Protein AF-A0A225ULY4-F1 (afdb_monomer_lite)

Structure (mmCIF, N/CA/C/O backbone):
data_AF-A0A225ULY4-F1
#
_entry.id   AF-A0A225ULY4-F1
#
loop_
_atom_site.group_PDB
_atom_site.id
_atom_site.type_symbol
_atom_site.label_atom_id
_atom_site.label_alt_id
_atom_site.label_comp_id
_atom_site.label_asym_id
_atom_site.label_entity_id
_atom_site.label_seq_id
_atom_site.pdbx_PDB_ins_code
_atom_site.Cartn_x
_atom_site.Cartn_y
_atom_site.Cartn_z
_atom_site.occupancy
_atom_site.B_iso_or_equiv
_atom_site.auth_seq_id
_atom_site.auth_comp_id
_atom_site.auth_asym_id
_atom_site.auth_atom_id
_atom_site.pdbx_PDB_model_num
ATOM 1 N N . MET A 1 1 ? 26.419 -14.981 8.930 1.00 37.19 1 MET A N 1
ATOM 2 C CA . MET A 1 1 ? 25.253 -14.561 9.736 1.00 37.19 1 MET A CA 1
ATOM 3 C C . MET A 1 1 ? 24.362 -15.777 9.920 1.00 37.19 1 MET A C 1
ATOM 5 O O . MET A 1 1 ? 23.891 -16.319 8.930 1.00 37.19 1 MET A O 1
ATOM 9 N N . ARG A 1 2 ? 24.278 -16.286 11.151 1.00 37.50 2 ARG A N 1
ATOM 10 C CA . ARG A 1 2 ? 23.462 -17.447 11.533 1.00 37.50 2 ARG A CA 1
ATOM 11 C C . ARG A 1 2 ? 22.131 -16.969 12.116 1.00 37.50 2 ARG A C 1
ATOM 13 O O . ARG A 1 2 ? 22.050 -15.828 12.554 1.00 37.50 2 ARG A O 1
ATOM 20 N N . PHE A 1 3 ? 21.184 -17.906 12.160 1.00 35.81 3 PHE A N 1
ATOM 21 C CA . PHE A 1 3 ? 19.824 -17.838 12.704 1.00 35.81 3 PHE A CA 1
ATOM 22 C C . PHE A 1 3 ? 18.783 -17.263 11.743 1.00 35.81 3 PHE A C 1
ATOM 24 O O . PHE A 1 3 ? 18.584 -16.063 11.696 1.00 35.81 3 PHE A O 1
ATOM 31 N N . PHE A 1 4 ? 18.144 -18.146 10.970 1.00 35.38 4 PHE A N 1
ATOM 32 C CA . PHE A 1 4 ? 16.711 -18.445 11.104 1.00 35.38 4 PHE A CA 1
ATOM 33 C C . PHE A 1 4 ? 16.471 -19.831 10.500 1.00 35.38 4 PHE A C 1
ATOM 35 O O . PHE A 1 4 ? 16.498 -20.024 9.287 1.00 35.38 4 PHE A O 1
ATOM 42 N N . GLN A 1 5 ? 16.320 -20.810 11.384 1.00 36.06 5 GLN A N 1
ATOM 43 C CA . GLN A 1 5 ? 15.959 -22.180 11.067 1.00 36.06 5 GLN A CA 1
ATOM 44 C C . GLN A 1 5 ? 14.582 -22.427 11.703 1.00 36.06 5 GLN A C 1
ATOM 46 O O . GLN A 1 5 ? 14.433 -22.158 12.892 1.00 36.06 5 GLN A O 1
ATOM 51 N N . VAL A 1 6 ? 13.661 -22.992 10.902 1.00 40.09 6 VAL A N 1
ATOM 52 C CA . VAL A 1 6 ? 12.422 -23.734 11.265 1.00 40.09 6 VAL A CA 1
ATOM 53 C C . VAL A 1 6 ? 11.292 -22.873 11.899 1.00 40.09 6 VAL A C 1
ATOM 55 O O . VAL A 1 6 ? 11.569 -21.959 12.656 1.00 40.09 6 VAL A O 1
ATOM 58 N N . VAL A 1 7 ? 9.982 -23.009 11.639 1.00 36.38 7 VAL A N 1
ATOM 59 C CA . VAL A 1 7 ? 9.106 -24.118 11.212 1.00 36.38 7 VAL A CA 1
ATOM 60 C C . VAL A 1 7 ? 7.871 -23.540 10.493 1.00 36.38 7 VAL A C 1
ATOM 62 O O . VAL A 1 7 ? 7.319 -22.529 10.924 1.00 36.38 7 VAL A O 1
ATOM 65 N N . VAL A 1 8 ? 7.403 -24.212 9.438 1.00 37.66 8 VAL A N 1
ATOM 66 C CA . VAL A 1 8 ? 6.052 -24.064 8.866 1.00 37.66 8 VAL A CA 1
ATOM 67 C C . VAL A 1 8 ? 5.346 -25.419 8.993 1.00 37.66 8 VAL A C 1
ATOM 69 O O . VAL A 1 8 ? 5.999 -26.451 8.875 1.00 37.66 8 VAL A O 1
ATOM 72 N N . VAL A 1 9 ? 4.017 -25.366 9.150 1.00 37.97 9 VAL A N 1
ATOM 73 C CA . VAL A 1 9 ? 3.012 -26.453 9.111 1.00 37.97 9 VAL A CA 1
ATOM 74 C C . VAL A 1 9 ? 2.734 -27.162 10.445 1.00 37.97 9 VAL A C 1
ATOM 76 O O . VAL A 1 9 ? 3.535 -27.962 10.901 1.00 37.97 9 VAL A O 1
ATOM 79 N N . THR A 1 10 ? 1.554 -26.898 11.027 1.00 38.41 10 THR A N 1
ATOM 80 C CA . THR A 1 10 ? 0.386 -27.816 11.011 1.00 38.41 10 THR A CA 1
ATOM 81 C C . THR A 1 10 ? -0.846 -27.123 11.608 1.00 38.41 10 THR A C 1
ATOM 83 O O . THR A 1 10 ? -0.819 -26.674 12.751 1.00 38.41 10 THR A O 1
ATOM 86 N N . ILE A 1 11 ? -1.930 -27.063 10.829 1.00 41.91 11 ILE A N 1
ATOM 87 C CA . ILE A 1 11 ? -3.311 -26.857 11.292 1.00 41.91 11 ILE A CA 1
ATOM 88 C C . ILE A 1 11 ? -3.972 -28.239 11.309 1.00 41.91 11 ILE A C 1
ATOM 90 O O . ILE A 1 11 ? -3.832 -28.982 10.339 1.00 41.91 11 ILE A O 1
ATOM 94 N N . GLY A 1 12 ? -4.720 -28.557 12.365 1.00 33.00 12 GLY A N 1
ATOM 95 C CA . GLY A 1 12 ? -5.605 -29.721 12.404 1.00 33.00 12 GLY A CA 1
ATOM 96 C C . GLY A 1 12 ? -6.261 -29.898 13.770 1.00 33.00 12 GLY A C 1
ATOM 97 O O . GLY A 1 12 ? -5.580 -30.199 14.741 1.00 33.00 12 GLY A O 1
ATOM 98 N N . CYS A 1 13 ? -7.571 -29.656 13.816 1.00 33.28 13 CYS A N 1
ATOM 99 C CA . CYS A 1 13 ? -8.492 -29.785 14.948 1.00 33.28 13 CYS A CA 1
ATOM 100 C C . CYS A 1 13 ? -8.394 -31.122 15.707 1.00 33.28 13 CYS A C 1
ATOM 102 O O . CYS A 1 13 ? -8.014 -32.114 15.101 1.00 33.28 13 CYS A O 1
ATOM 104 N N . LEU A 1 14 ? -8.868 -31.160 16.964 1.00 37.00 14 LEU A N 1
ATOM 105 C CA . LEU A 1 14 ? -9.934 -32.068 17.439 1.00 37.00 14 LEU A CA 1
ATOM 106 C C . LEU A 1 14 ? -10.318 -31.783 18.915 1.00 37.00 14 LEU A C 1
ATOM 108 O O . LEU A 1 14 ? -9.481 -31.824 19.805 1.00 37.00 14 LEU A O 1
ATOM 112 N N . LEU A 1 15 ? -11.606 -31.459 19.080 1.00 38.94 15 LEU A N 1
ATOM 113 C CA . LEU A 1 15 ? -12.611 -31.842 20.090 1.00 38.94 15 LEU A CA 1
ATOM 114 C C . LEU A 1 15 ? -12.297 -31.991 21.599 1.00 38.94 15 LEU A C 1
ATOM 116 O O . LEU A 1 15 ? -11.320 -32.585 22.033 1.00 38.94 15 LEU A O 1
ATOM 120 N N . ASN A 1 16 ? -13.286 -31.499 22.356 1.00 42.00 16 ASN A N 1
ATOM 121 C CA . ASN A 1 16 ? -13.501 -31.520 23.805 1.00 42.00 16 ASN A CA 1
ATOM 122 C C . ASN A 1 16 ? -13.330 -32.891 24.487 1.00 42.00 16 ASN A C 1
ATOM 124 O O . ASN A 1 16 ? -13.794 -33.899 23.956 1.00 42.00 16 ASN A O 1
ATOM 128 N N . TYR A 1 17 ? -12.863 -32.873 25.740 1.00 41.66 17 TYR A N 1
ATOM 129 C CA . TYR A 1 17 ? -13.408 -33.713 26.813 1.00 41.66 17 TYR A CA 1
ATOM 130 C C . TYR A 1 17 ? -13.149 -33.067 28.186 1.00 41.66 17 TYR A C 1
ATOM 132 O O . TYR A 1 17 ? -12.092 -32.474 28.404 1.00 41.66 17 TYR A O 1
ATOM 140 N N . ASP A 1 18 ? -14.153 -33.147 29.056 1.00 35.50 18 ASP A N 1
ATOM 141 C CA . ASP A 1 18 ? -14.220 -32.572 30.400 1.00 35.50 18 ASP A CA 1
ATOM 142 C C . ASP A 1 18 ? -13.469 -33.399 31.463 1.00 35.50 18 ASP A C 1
ATOM 144 O O . ASP A 1 18 ? -13.110 -34.555 31.254 1.00 35.50 18 ASP A O 1
ATOM 148 N N . GLU A 1 19 ? -13.387 -32.770 32.640 1.00 41.09 19 GLU A N 1
ATOM 149 C CA . GLU A 1 19 ? -13.277 -33.330 33.996 1.00 41.09 19 GLU A CA 1
ATOM 150 C C . GLU A 1 19 ? -11.901 -33.365 34.701 1.00 41.09 19 GLU A C 1
ATOM 152 O O . GLU A 1 19 ? -11.023 -34.180 34.443 1.00 41.09 19 GLU A O 1
ATOM 157 N N . VAL A 1 20 ? -11.782 -32.420 35.650 1.00 38.94 20 VAL A N 1
ATOM 158 C CA . VAL A 1 20 ? -11.462 -32.594 37.083 1.00 38.94 20 VAL A CA 1
ATOM 159 C C . VAL A 1 20 ? -10.303 -33.534 37.443 1.00 38.94 20 VAL A C 1
ATOM 161 O O . VAL A 1 20 ? -10.376 -34.735 37.254 1.00 38.94 20 VAL A O 1
ATOM 164 N N . VAL A 1 21 ? -9.303 -32.996 38.154 1.00 35.47 21 VAL A N 1
ATOM 165 C CA . VAL A 1 21 ? -8.931 -33.446 39.513 1.00 35.47 21 VAL A CA 1
ATOM 166 C C . VAL A 1 21 ? -7.907 -32.475 40.110 1.00 35.47 21 VAL A C 1
ATOM 168 O O . VAL A 1 21 ? -6.869 -32.153 39.539 1.00 35.47 21 VAL A O 1
ATOM 171 N N . SER A 1 22 ? -8.266 -31.994 41.295 1.00 36.72 22 SER A N 1
ATOM 172 C CA . SER A 1 22 ? -7.460 -31.223 42.232 1.00 36.72 22 SER A CA 1
ATOM 173 C C . SER A 1 22 ? -6.397 -32.113 42.879 1.00 36.72 22 SER A C 1
ATOM 175 O O . SER A 1 22 ? -6.745 -33.188 43.355 1.00 36.72 22 SER A O 1
ATOM 177 N N . ALA A 1 23 ? -5.147 -31.659 42.988 1.00 32.62 23 ALA A N 1
ATOM 178 C CA . ALA A 1 23 ? -4.281 -32.051 44.102 1.00 32.62 23 ALA A CA 1
ATOM 179 C C . ALA A 1 23 ? -3.060 -31.134 44.219 1.00 32.62 23 ALA A C 1
ATOM 181 O O . ALA A 1 23 ? -2.143 -31.117 43.403 1.00 32.62 23 ALA A O 1
ATOM 182 N N . THR A 1 24 ? -3.069 -30.392 45.313 1.00 38.62 24 THR A N 1
ATOM 183 C CA . THR A 1 24 ? -1.945 -29.722 45.952 1.00 38.62 24 THR A CA 1
ATOM 184 C C . THR A 1 24 ? -0.796 -30.679 46.282 1.00 38.62 24 THR A C 1
ATOM 186 O O . THR A 1 24 ? -1.032 -31.719 46.891 1.00 38.62 24 THR A O 1
ATOM 189 N N . SER A 1 25 ? 0.450 -30.241 46.100 1.00 35.62 25 SER A N 1
ATOM 190 C CA . SER A 1 25 ? 1.508 -30.561 47.068 1.00 35.62 25 SER A CA 1
ATOM 191 C C . SER A 1 25 ? 2.574 -29.469 47.095 1.00 35.62 25 SER A C 1
ATOM 193 O O . SER A 1 25 ? 3.441 -29.367 46.230 1.00 35.62 25 SER A O 1
ATOM 195 N N . LYS A 1 26 ? 2.476 -28.644 48.136 1.00 33.72 26 LYS A N 1
ATOM 196 C CA . LYS A 1 26 ? 3.509 -27.744 48.633 1.00 33.72 26 LYS A CA 1
ATOM 197 C C . LYS A 1 26 ? 4.535 -28.612 49.368 1.00 33.72 26 LYS A C 1
ATOM 199 O O . LYS A 1 26 ? 4.177 -29.231 50.365 1.00 33.72 26 LYS A O 1
ATOM 204 N N . VAL A 1 27 ? 5.780 -28.664 48.900 1.00 35.62 27 VAL A N 1
ATOM 205 C CA . VAL A 1 27 ? 6.891 -29.230 49.679 1.00 35.62 27 VAL A CA 1
ATOM 206 C C . VAL A 1 27 ? 7.958 -28.159 49.836 1.00 35.62 27 VAL A C 1
ATOM 208 O O . VAL A 1 27 ? 8.628 -27.748 48.895 1.00 35.62 27 VAL A O 1
ATOM 211 N N . GLU A 1 28 ? 8.030 -27.679 51.068 1.00 36.03 28 GLU A N 1
ATOM 212 C CA . GLU A 1 28 ? 9.049 -26.806 51.628 1.00 36.03 28 GLU A CA 1
ATOM 213 C C . GLU A 1 28 ? 10.030 -27.670 52.444 1.00 36.03 28 GLU A C 1
ATOM 215 O O . GLU A 1 28 ? 9.645 -28.743 52.914 1.00 36.03 28 GLU A O 1
ATOM 220 N N . ARG A 1 29 ? 11.216 -27.106 52.730 1.00 29.78 29 ARG A N 1
ATOM 221 C CA . ARG A 1 29 ? 12.345 -27.602 53.562 1.00 29.78 29 ARG A CA 1
ATOM 222 C C . ARG A 1 29 ? 13.440 -28.310 52.739 1.00 29.78 29 ARG A C 1
ATOM 224 O O . ARG A 1 29 ? 13.152 -29.133 51.892 1.00 29.78 29 ARG A O 1
ATOM 231 N N . THR A 1 30 ? 14.730 -28.015 52.919 1.00 30.25 30 THR A N 1
ATOM 232 C CA . THR A 1 30 ? 15.412 -27.715 54.188 1.00 30.25 30 THR A CA 1
ATOM 233 C C . THR A 1 30 ? 16.721 -26.943 53.963 1.00 30.25 30 THR A C 1
ATOM 235 O O . THR A 1 30 ? 17.370 -27.081 52.932 1.00 30.25 30 THR A O 1
ATOM 238 N N . LYS A 1 31 ? 17.076 -26.138 54.972 1.00 37.00 31 LYS A N 1
ATOM 239 C CA . LYS A 1 31 ? 18.350 -25.428 55.199 1.00 37.00 31 LYS A CA 1
ATOM 240 C C . LYS A 1 31 ? 19.542 -26.389 55.386 1.00 37.00 31 LYS A C 1
ATOM 242 O O . LYS A 1 31 ? 19.312 -27.583 55.540 1.00 37.00 31 LYS A O 1
ATOM 247 N N . ILE A 1 32 ? 20.736 -25.783 55.546 1.00 33.66 32 ILE A N 1
ATOM 248 C CA . ILE A 1 32 ? 22.058 -26.267 56.040 1.00 33.66 32 ILE A CA 1
ATOM 249 C C . ILE A 1 32 ? 23.087 -26.165 54.882 1.00 33.66 32 ILE A C 1
ATOM 251 O O . ILE A 1 32 ? 22.796 -26.615 53.788 1.00 33.66 32 ILE A O 1
ATOM 255 N N . SER A 1 33 ? 24.273 -25.552 54.965 1.00 32.62 33 SER A N 1
ATOM 256 C CA . SER A 1 33 ? 25.068 -25.052 56.087 1.00 32.62 33 SER A CA 1
ATOM 257 C C . SER A 1 33 ? 25.985 -23.901 55.663 1.00 32.62 33 SER A C 1
ATOM 259 O O . SER A 1 33 ? 26.449 -23.812 54.530 1.00 32.62 33 SER A O 1
ATOM 261 N N . THR A 1 34 ? 26.268 -23.071 56.653 1.00 31.16 34 THR A N 1
ATOM 262 C CA . THR A 1 34 ? 27.225 -21.972 56.733 1.00 31.16 34 THR A CA 1
ATOM 263 C C . THR A 1 34 ? 28.671 -22.488 56.808 1.00 31.16 34 THR A C 1
ATOM 265 O O . THR A 1 34 ? 28.938 -23.406 57.578 1.00 31.16 34 THR A O 1
ATOM 268 N N . MET A 1 35 ? 29.623 -21.831 56.136 1.00 29.48 35 MET A N 1
ATOM 269 C CA . MET A 1 35 ? 31.006 -21.708 56.625 1.00 29.48 35 MET A CA 1
ATOM 270 C C . MET A 1 35 ? 31.507 -20.271 56.421 1.00 29.48 35 MET A C 1
ATOM 272 O O . MET A 1 35 ? 31.443 -19.719 55.326 1.00 29.48 35 MET A O 1
ATOM 276 N N . ALA A 1 36 ? 31.954 -19.681 57.533 1.00 31.58 36 ALA A N 1
ATOM 277 C CA . ALA A 1 36 ? 32.714 -18.435 57.652 1.00 31.58 36 ALA A CA 1
ATOM 278 C C . ALA A 1 36 ? 34.104 -18.590 56.977 1.00 31.58 36 ALA A C 1
ATOM 280 O O . ALA A 1 36 ? 34.493 -19.705 56.653 1.00 31.58 36 ALA A O 1
ATOM 281 N N . LEU A 1 37 ? 34.948 -17.586 56.730 1.00 26.03 37 LEU A N 1
ATOM 282 C CA . LEU A 1 37 ? 35.275 -16.366 57.466 1.00 26.03 37 LEU A CA 1
ATOM 283 C C . LEU A 1 37 ? 36.248 -15.555 56.578 1.00 26.03 37 LEU A C 1
ATOM 285 O O . LEU A 1 37 ? 37.140 -16.150 55.983 1.00 26.03 37 LEU A O 1
ATOM 289 N N . SER A 1 38 ? 36.155 -14.226 56.549 1.00 34.94 38 SER A N 1
ATOM 290 C CA . SER A 1 38 ? 37.321 -13.357 56.795 1.00 34.94 38 SER A CA 1
ATOM 291 C C . SER A 1 38 ? 36.877 -11.898 56.857 1.00 34.94 38 SER A C 1
ATOM 293 O O . SER A 1 38 ? 36.300 -11.348 55.921 1.00 34.94 38 SER A O 1
ATOM 295 N N . GLN A 1 39 ? 37.113 -11.311 58.023 1.00 32.22 39 GLN A N 1
ATOM 296 C CA . GLN A 1 39 ? 36.801 -9.943 58.398 1.00 32.22 39 GLN A CA 1
ATOM 297 C C . GLN A 1 39 ? 37.801 -8.967 57.771 1.00 32.22 39 GLN A C 1
ATOM 299 O O . GLN A 1 39 ? 39.010 -9.198 57.797 1.00 32.22 39 GLN A O 1
ATOM 304 N N . ARG A 1 40 ? 37.322 -7.784 57.380 1.00 28.91 40 ARG A N 1
ATOM 305 C CA . ARG A 1 40 ? 38.100 -6.565 57.609 1.00 28.91 40 ARG A CA 1
ATOM 306 C C . ARG A 1 40 ? 37.190 -5.436 58.074 1.00 28.91 40 ARG A C 1
ATOM 308 O O . ARG A 1 40 ? 36.419 -4.863 57.314 1.00 28.91 40 ARG A O 1
ATOM 315 N N . THR A 1 41 ? 37.295 -5.186 59.370 1.00 28.95 41 THR A N 1
ATOM 316 C CA . THR A 1 41 ? 36.759 -4.054 60.119 1.00 28.95 41 THR A CA 1
ATOM 317 C C . THR A 1 41 ? 37.535 -2.786 59.776 1.00 28.95 41 THR A C 1
ATOM 319 O O . THR A 1 41 ? 38.762 -2.814 59.793 1.00 28.95 41 THR A O 1
ATOM 322 N N . MET A 1 42 ? 36.827 -1.676 59.571 1.00 28.77 42 MET A N 1
ATOM 323 C CA . MET A 1 42 ? 37.177 -0.371 60.140 1.00 28.77 42 MET A CA 1
ATOM 324 C C . MET A 1 42 ? 35.866 0.368 60.430 1.00 28.77 42 MET A C 1
ATOM 326 O O . MET A 1 42 ? 35.083 0.664 59.531 1.00 28.77 42 MET A O 1
ATOM 330 N N . SER A 1 43 ? 35.625 0.577 61.719 1.00 31.39 43 SER A N 1
ATOM 331 C CA . SER A 1 43 ? 34.510 1.309 62.312 1.00 31.39 43 SER A CA 1
ATOM 332 C C . SER A 1 43 ? 34.556 2.806 61.986 1.00 31.39 43 SER A C 1
ATOM 334 O O . SER A 1 43 ? 35.632 3.343 61.747 1.00 31.39 43 SER A O 1
ATOM 336 N N . ASN A 1 44 ? 33.402 3.480 62.076 1.00 34.44 44 ASN A N 1
ATOM 337 C CA . ASN A 1 44 ? 33.200 4.589 63.021 1.00 34.44 44 ASN A CA 1
ATOM 338 C C . ASN A 1 44 ? 31.697 4.927 63.178 1.00 34.44 44 ASN A C 1
ATOM 340 O O . ASN A 1 44 ? 31.043 5.389 62.252 1.00 34.44 44 ASN A O 1
ATOM 344 N N . THR A 1 45 ? 31.188 4.601 64.375 1.00 31.56 45 THR A N 1
ATOM 345 C CA . THR A 1 45 ? 30.246 5.344 65.253 1.00 31.56 45 THR A CA 1
ATOM 346 C C . THR A 1 45 ? 29.242 6.329 64.628 1.00 31.56 45 THR A C 1
ATOM 348 O O . THR A 1 45 ? 29.633 7.336 64.057 1.00 31.56 45 THR A O 1
ATOM 351 N N . VAL A 1 46 ? 27.932 6.032 64.672 1.00 33.75 46 VAL A N 1
ATOM 352 C CA . VAL A 1 46 ? 26.940 6.347 65.743 1.00 33.75 46 VAL A CA 1
ATOM 353 C C . VAL A 1 46 ? 26.493 7.817 65.761 1.00 33.75 46 VAL A C 1
ATOM 355 O O . VAL A 1 46 ? 27.220 8.673 66.247 1.00 33.75 46 VAL A O 1
ATOM 358 N N . LEU A 1 47 ? 25.231 8.062 65.377 1.00 31.05 47 LEU A N 1
ATOM 359 C CA . LEU A 1 47 ? 24.309 8.856 66.201 1.00 31.05 47 LEU A CA 1
ATOM 360 C C . LEU A 1 47 ? 22.843 8.501 65.894 1.00 31.05 47 LEU A C 1
ATOM 362 O O . LEU A 1 47 ? 22.332 8.701 64.796 1.00 31.05 47 LEU A O 1
ATOM 366 N N . SER A 1 48 ? 22.181 7.949 66.903 1.00 38.50 48 SER A N 1
ATOM 367 C CA . SER A 1 48 ? 20.738 7.760 67.024 1.00 38.50 48 SER A CA 1
ATOM 368 C C . SER A 1 48 ? 20.038 9.087 67.329 1.00 38.50 48 SER A C 1
ATOM 370 O O . SER A 1 48 ? 20.495 9.769 68.240 1.00 38.50 48 SER A O 1
ATOM 372 N N . ASN A 1 49 ? 18.892 9.388 66.703 1.00 34.09 49 ASN A N 1
ATOM 373 C CA . ASN A 1 49 ? 17.632 9.503 67.453 1.00 34.09 49 ASN A CA 1
ATOM 374 C C . ASN A 1 49 ? 16.374 9.648 66.568 1.00 34.09 49 ASN A C 1
ATOM 376 O O . ASN A 1 49 ? 16.365 10.349 65.565 1.00 34.09 49 ASN A O 1
ATOM 380 N N . GLU A 1 50 ? 15.304 9.026 67.067 1.00 38.47 50 GLU A N 1
ATOM 381 C CA . GLU A 1 50 ? 13.903 9.478 67.033 1.00 38.47 50 GLU A CA 1
ATOM 382 C C . GLU A 1 50 ? 13.034 9.409 65.758 1.00 38.47 50 GLU A C 1
ATOM 384 O O . GLU A 1 50 ? 12.975 10.291 64.911 1.00 38.47 50 GLU A O 1
ATOM 389 N N . LYS A 1 51 ? 12.188 8.366 65.769 1.00 49.84 51 LYS A N 1
ATOM 390 C CA . LYS A 1 51 ? 10.718 8.427 65.646 1.00 49.84 51 LYS A CA 1
ATOM 391 C C . LYS A 1 51 ? 10.140 9.474 64.679 1.00 49.84 51 LYS A C 1
ATOM 393 O O . LYS A 1 51 ? 9.783 10.581 65.075 1.00 49.84 51 LYS A O 1
ATOM 398 N N . ARG A 1 52 ? 9.749 9.006 63.490 1.00 38.75 52 ARG A N 1
ATOM 399 C CA . ARG A 1 52 ? 8.502 9.475 62.868 1.00 38.75 52 ARG A CA 1
ATOM 400 C C . ARG A 1 52 ? 7.790 8.337 62.145 1.00 38.75 52 ARG A C 1
ATOM 402 O O . ARG A 1 52 ? 8.137 7.933 61.043 1.00 38.75 52 ARG A O 1
ATOM 409 N N . THR A 1 53 ? 6.789 7.802 62.829 1.00 47.19 53 THR A N 1
ATOM 410 C CA . THR A 1 53 ? 5.767 6.902 62.307 1.00 47.19 53 THR A CA 1
ATOM 411 C C . THR A 1 53 ? 4.938 7.633 61.251 1.00 47.19 53 THR A C 1
ATOM 413 O O . THR A 1 53 ? 4.152 8.523 61.572 1.00 47.19 53 THR A O 1
ATOM 416 N N . LEU A 1 54 ? 5.083 7.252 59.983 1.00 39.78 54 LEU A N 1
ATOM 417 C CA . LEU A 1 54 ? 4.118 7.622 58.952 1.00 39.78 54 LEU A CA 1
ATOM 418 C C . LEU A 1 54 ? 2.946 6.646 59.029 1.00 39.78 54 LEU A C 1
ATOM 420 O O . LEU A 1 54 ? 3.031 5.489 58.619 1.00 39.78 54 LEU A O 1
ATOM 424 N N . ARG A 1 55 ? 1.848 7.127 59.617 1.00 43.84 55 ARG A N 1
ATOM 425 C CA . ARG A 1 55 ? 0.530 6.505 59.511 1.00 43.84 55 ARG A CA 1
ATOM 426 C C . ARG A 1 55 ? 0.219 6.318 58.024 1.00 43.84 55 ARG A C 1
ATOM 428 O O . ARG A 1 55 ? 0.045 7.297 57.308 1.00 43.84 55 ARG A O 1
ATOM 435 N N . THR A 1 56 ? 0.126 5.067 57.580 1.00 46.09 56 THR A N 1
ATOM 436 C CA . THR A 1 56 ? -0.626 4.710 56.373 1.00 46.09 56 THR A CA 1
ATOM 437 C C . THR A 1 56 ? -2.091 5.035 56.661 1.00 46.09 56 THR A C 1
ATOM 439 O O . THR A 1 56 ? -2.814 4.258 57.282 1.00 46.09 56 THR A O 1
ATOM 442 N N . SER A 1 57 ? -2.520 6.241 56.297 1.00 38.12 57 SER A N 1
ATOM 443 C CA . SER A 1 57 ? -3.930 6.519 56.069 1.00 38.12 57 SER A CA 1
ATOM 444 C C . SER A 1 57 ? -4.265 5.953 54.698 1.00 38.12 57 SER A C 1
ATOM 446 O O . SER A 1 57 ? -3.747 6.417 53.686 1.00 38.12 57 SER A O 1
ATOM 448 N N . ARG A 1 58 ? -5.110 4.920 54.682 1.00 48.53 58 ARG A N 1
ATOM 449 C CA . ARG A 1 58 ? -5.834 4.501 53.485 1.00 48.53 58 ARG A CA 1
ATOM 450 C C . ARG A 1 58 ? -6.640 5.695 52.976 1.00 48.53 58 ARG A C 1
ATOM 452 O O . ARG A 1 58 ? -7.722 5.958 53.486 1.00 48.53 58 ARG A O 1
ATOM 459 N N . THR A 1 59 ? -6.126 6.383 51.973 1.00 37.38 59 THR A N 1
ATOM 460 C CA . THR A 1 59 ? -6.957 7.005 50.951 1.00 37.38 59 THR A CA 1
ATOM 461 C C . THR A 1 59 ? -7.010 6.012 49.805 1.00 37.38 59 THR A C 1
ATOM 463 O O . THR A 1 59 ? -6.060 5.840 49.047 1.00 37.38 59 THR A O 1
ATOM 466 N N . THR A 1 60 ? -8.121 5.284 49.710 1.00 48.25 60 THR A N 1
ATOM 467 C CA . THR A 1 60 ? -8.562 4.727 48.432 1.00 48.25 60 THR A CA 1
ATOM 468 C C . THR A 1 60 ? -9.025 5.898 47.576 1.00 48.25 60 THR A C 1
ATOM 470 O O . THR A 1 60 ? -10.219 6.077 47.351 1.00 48.25 60 THR A O 1
ATOM 473 N N . ASP A 1 61 ? -8.079 6.728 47.154 1.00 39.59 61 ASP A N 1
ATOM 474 C CA . ASP A 1 61 ? -8.304 7.608 46.029 1.00 39.59 61 ASP A CA 1
ATOM 475 C C . ASP A 1 61 ? -8.210 6.690 44.822 1.00 39.59 61 ASP A C 1
ATOM 477 O O . ASP A 1 61 ? -7.167 6.085 44.555 1.00 39.59 61 ASP A O 1
ATOM 481 N N . ALA A 1 62 ? -9.348 6.496 44.160 1.00 50.53 62 ALA A N 1
ATOM 482 C CA . ALA A 1 62 ? -9.387 5.954 42.822 1.00 50.53 62 ALA A CA 1
ATOM 483 C C . ALA A 1 62 ? -8.494 6.857 41.967 1.00 50.53 62 ALA A C 1
ATOM 485 O O . ALA A 1 62 ? -8.929 7.899 41.483 1.00 50.53 62 ALA A O 1
ATOM 486 N N . TYR A 1 63 ? -7.219 6.480 41.858 1.00 41.47 63 TYR A N 1
ATOM 487 C CA . TYR A 1 63 ? -6.333 6.950 40.815 1.00 41.47 63 TYR A CA 1
ATOM 488 C C . TYR A 1 63 ? -7.126 6.754 39.528 1.00 41.47 63 TYR A C 1
ATOM 490 O O . TYR A 1 63 ? -7.422 5.617 39.151 1.00 41.47 63 TYR A O 1
ATOM 498 N N . ASP A 1 64 ? -7.542 7.855 38.900 1.00 51.69 64 ASP A N 1
ATOM 499 C CA . ASP A 1 64 ? -7.908 7.823 37.496 1.00 51.69 64 ASP A CA 1
ATOM 500 C C . ASP A 1 64 ? -6.642 7.351 36.790 1.00 51.69 64 ASP A C 1
ATOM 502 O O . ASP A 1 64 ? -5.720 8.129 36.563 1.00 51.69 64 ASP A O 1
ATOM 506 N N . GLU A 1 65 ? -6.550 6.035 36.594 1.00 48.50 65 GLU A N 1
ATOM 507 C CA . GLU A 1 65 ? -5.604 5.369 35.716 1.00 48.50 65 GLU A CA 1
ATOM 508 C C . GLU A 1 65 ? -5.695 6.121 34.393 1.00 48.50 65 GLU A C 1
ATOM 510 O O . GLU A 1 65 ? -6.701 6.028 33.669 1.00 48.50 65 GLU A O 1
ATOM 515 N N . SER A 1 66 ? -4.730 7.018 34.217 1.00 58.25 66 SER A N 1
ATOM 516 C CA . SER A 1 66 ? -5.003 8.329 33.642 1.00 58.25 66 SER A CA 1
ATOM 517 C C . SER A 1 66 ? -5.452 8.178 32.200 1.00 58.25 66 SER A C 1
ATOM 519 O O . SER A 1 66 ? -5.019 7.286 31.461 1.00 58.25 66 SER A O 1
ATOM 521 N N . THR A 1 67 ? -6.344 9.061 31.760 1.00 66.25 67 THR A N 1
ATOM 522 C CA . THR A 1 67 ? -6.784 9.112 30.356 1.00 66.25 67 THR A CA 1
ATOM 523 C C . THR A 1 67 ? -5.589 9.089 29.378 1.00 66.25 67 THR A C 1
ATOM 525 O O . THR A 1 67 ? -5.686 8.540 28.274 1.00 66.25 67 THR A O 1
ATOM 528 N N . GLU A 1 68 ? -4.434 9.604 29.809 1.00 65.38 68 GLU A N 1
ATOM 529 C CA . GLU A 1 68 ? -3.156 9.557 29.100 1.00 65.38 68 GLU A CA 1
ATOM 530 C C . GLU A 1 68 ? -2.556 8.146 29.002 1.00 65.38 68 GLU A C 1
ATOM 532 O O . GLU A 1 68 ? -2.261 7.699 27.891 1.00 65.38 68 GLU A O 1
ATOM 537 N N . GLU A 1 69 ? -2.451 7.395 30.101 1.00 69.62 69 GLU A N 1
ATOM 538 C CA . GLU A 1 69 ? -1.975 6.001 30.096 1.00 69.62 69 GLU A CA 1
ATOM 539 C C . GLU A 1 69 ? -2.843 5.121 29.188 1.00 69.62 69 GLU A C 1
ATOM 541 O O . GLU A 1 69 ? -2.337 4.405 28.316 1.00 69.62 69 GLU A O 1
ATOM 546 N N . LYS A 1 70 ? -4.172 5.262 29.275 1.00 77.94 70 LYS A N 1
ATOM 547 C CA . LYS A 1 70 ? -5.118 4.570 28.380 1.00 77.94 70 LYS A CA 1
ATOM 548 C C . LYS A 1 70 ? -4.914 4.963 26.914 1.00 77.94 70 LYS A C 1
ATOM 550 O O . LYS A 1 70 ? -5.062 4.122 26.021 1.00 77.94 70 LYS A O 1
ATOM 555 N N . SER A 1 71 ? -4.569 6.219 26.637 1.00 82.19 71 SER A N 1
ATOM 556 C CA . SER A 1 71 ? -4.276 6.697 25.283 1.00 82.19 71 SER A CA 1
ATOM 557 C C . SER A 1 71 ? -2.968 6.119 24.737 1.00 82.19 71 SER A C 1
ATOM 559 O O . SER A 1 71 ? -2.934 5.673 23.585 1.00 82.19 71 SER A O 1
ATOM 561 N N . LEU A 1 72 ? -1.903 6.070 25.540 1.00 86.25 72 LEU A N 1
ATOM 562 C CA . LEU A 1 72 ? -0.616 5.476 25.161 1.00 86.25 72 LEU A CA 1
ATOM 563 C C . LEU A 1 72 ? -0.760 3.979 24.865 1.00 86.25 72 LEU A C 1
ATOM 565 O O . LEU A 1 72 ? -0.299 3.506 23.821 1.00 86.25 72 LEU A O 1
ATOM 569 N N . LEU A 1 73 ? -1.503 3.255 25.706 1.00 89.88 73 LEU A N 1
ATOM 570 C CA . LEU A 1 73 ? -1.821 1.844 25.490 1.00 89.88 73 LEU A CA 1
ATOM 571 C C . LEU A 1 73 ? -2.555 1.615 24.161 1.00 89.88 73 LEU A C 1
ATOM 573 O O . LEU A 1 73 ? -2.253 0.660 23.445 1.00 89.88 73 LEU A O 1
ATOM 577 N N . LYS A 1 74 ? -3.487 2.495 23.776 1.00 89.12 74 LYS A N 1
ATOM 578 C CA . LYS A 1 74 ? -4.177 2.402 22.476 1.00 89.12 74 LYS A CA 1
ATOM 579 C C . LYS A 1 74 ? -3.235 2.660 21.296 1.00 89.12 74 LYS A C 1
ATOM 581 O O . LYS A 1 74 ? -3.298 1.936 20.306 1.00 89.12 74 LYS A O 1
ATOM 586 N N . HIS A 1 75 ? -2.323 3.629 21.392 1.00 88.62 75 HIS A N 1
ATOM 587 C CA . HIS A 1 75 ? -1.316 3.865 20.346 1.00 88.62 75 HIS A CA 1
ATOM 588 C C . HIS A 1 75 ? -0.377 2.670 20.157 1.00 88.62 75 HIS A C 1
ATOM 590 O O . HIS A 1 75 ? -0.056 2.312 19.017 1.00 88.62 75 HIS A O 1
ATOM 596 N N . TRP A 1 76 ? 0.036 2.052 21.264 1.00 91.50 76 TRP A N 1
ATOM 597 C CA . TRP A 1 76 ? 0.814 0.820 21.266 1.00 91.50 76 TRP A CA 1
ATOM 598 C C . TRP A 1 76 ? 0.035 -0.339 20.631 1.00 91.50 76 TRP A C 1
ATOM 600 O O . TRP A 1 76 ? 0.552 -0.998 19.730 1.00 91.50 76 TRP A O 1
ATOM 610 N N . LYS A 1 77 ? -1.239 -0.527 21.002 1.00 93.69 77 LYS A N 1
ATOM 611 C CA . LYS A 1 77 ? -2.121 -1.535 20.388 1.00 93.69 77 LYS A CA 1
ATOM 612 C C . LYS A 1 77 ? -2.246 -1.357 18.878 1.00 93.69 77 LYS A C 1
ATOM 614 O O . LYS A 1 77 ? -2.110 -2.337 18.160 1.00 93.69 77 LYS A O 1
ATOM 619 N N . VAL A 1 78 ? -2.408 -0.125 18.385 1.00 92.00 78 VAL A N 1
ATOM 620 C CA . VAL A 1 78 ? -2.430 0.145 16.935 1.00 92.00 78 VAL A CA 1
ATOM 621 C C . VAL A 1 78 ? -1.139 -0.324 16.265 1.00 92.00 78 VAL A C 1
ATOM 623 O O . VAL A 1 78 ? -1.201 -0.942 15.210 1.00 92.00 78 VAL A O 1
ATOM 626 N N . ARG A 1 79 ? 0.031 -0.084 16.873 1.00 90.56 79 ARG A N 1
ATOM 627 C CA . ARG A 1 79 ? 1.307 -0.580 16.330 1.00 90.56 79 ARG A CA 1
ATOM 628 C C . ARG A 1 79 ? 1.345 -2.110 16.287 1.00 90.56 79 ARG A C 1
ATOM 630 O O . ARG A 1 79 ? 1.746 -2.663 15.272 1.00 90.56 79 ARG A O 1
ATOM 637 N N . LEU A 1 80 ? 0.894 -2.779 17.348 1.00 93.25 80 LEU A N 1
ATOM 638 C CA . LEU A 1 80 ? 0.805 -4.241 17.372 1.00 93.25 80 LEU A CA 1
ATOM 639 C C . LEU A 1 80 ? -0.158 -4.784 16.311 1.00 93.25 80 LEU A C 1
ATOM 641 O O . LEU A 1 80 ? 0.142 -5.789 15.678 1.00 93.25 80 LEU A O 1
ATOM 645 N N . TRP A 1 81 ? -1.300 -4.131 16.095 1.00 95.25 81 TRP A N 1
ATOM 646 C CA . TRP A 1 81 ? -2.261 -4.539 15.069 1.00 95.25 81 TRP A CA 1
ATOM 647 C C . TRP A 1 81 ? -1.708 -4.388 13.654 1.00 95.25 81 TRP A C 1
ATOM 649 O O . TRP A 1 81 ? -1.981 -5.244 12.820 1.00 95.25 81 TRP A O 1
ATOM 659 N N . LEU A 1 82 ? -0.913 -3.346 13.402 1.00 92.94 82 LEU A N 1
ATOM 660 C CA . LEU A 1 82 ? -0.210 -3.159 12.131 1.00 92.94 82 LEU A CA 1
ATOM 661 C C . LEU A 1 82 ? 0.823 -4.266 11.893 1.00 92.94 82 LEU A C 1
ATOM 663 O O . LEU A 1 82 ? 0.857 -4.844 10.812 1.00 92.94 82 LEU A O 1
ATOM 667 N N . GLU A 1 83 ? 1.629 -4.590 12.907 1.00 87.38 83 GLU A N 1
ATOM 668 C CA . GLU A 1 83 ? 2.650 -5.642 12.809 1.00 87.38 83 GLU A CA 1
ATOM 669 C C . GLU A 1 83 ? 2.025 -7.030 12.606 1.00 87.38 83 GLU A C 1
ATOM 671 O O . GLU A 1 83 ? 2.518 -7.839 11.822 1.00 87.38 83 GLU A O 1
ATOM 676 N N . ALA A 1 84 ? 0.903 -7.282 13.283 1.00 89.56 84 ALA A N 1
ATOM 677 C CA . ALA A 1 84 ? 0.135 -8.517 13.179 1.00 89.56 84 ALA A CA 1
ATOM 678 C C . ALA A 1 84 ? -0.822 -8.559 11.971 1.00 89.56 84 ALA A C 1
ATOM 680 O O . ALA A 1 84 ? -1.627 -9.487 11.899 1.00 89.56 84 ALA A O 1
ATOM 681 N N . GLU A 1 85 ? -0.778 -7.564 11.073 1.00 88.19 85 GLU A N 1
ATOM 682 C CA . GLU A 1 85 ? -1.623 -7.463 9.870 1.00 88.19 85 GLU A CA 1
ATOM 683 C C . GLU A 1 85 ? -3.116 -7.704 10.161 1.00 88.19 85 GLU A C 1
ATOM 685 O O . GLU A 1 85 ? -3.806 -8.447 9.463 1.00 88.19 85 GLU A O 1
ATOM 690 N N . ARG A 1 86 ? -3.626 -7.107 11.247 1.00 94.31 86 ARG A N 1
ATOM 691 C CA . ARG A 1 86 ? -5.039 -7.252 11.625 1.00 94.31 86 ARG A CA 1
ATOM 692 C C . ARG A 1 86 ? -5.957 -6.628 10.577 1.00 94.31 86 ARG A C 1
ATOM 694 O O . ARG A 1 86 ? -5.603 -5.637 9.951 1.00 94.31 86 ARG A O 1
ATOM 701 N N . THR A 1 87 ? -7.146 -7.201 10.419 1.00 93.62 87 THR A N 1
ATOM 702 C CA . THR A 1 87 ? -8.165 -6.698 9.491 1.00 93.62 87 THR A CA 1
ATOM 703 C C . THR A 1 87 ? -8.869 -5.464 10.049 1.00 93.62 87 THR A C 1
ATOM 705 O O . THR A 1 87 ? -8.956 -5.284 11.268 1.00 93.62 87 THR A O 1
ATOM 708 N N . ASP A 1 88 ? -9.427 -4.642 9.160 1.00 93.19 88 ASP A N 1
ATOM 709 C CA . ASP A 1 88 ? -10.246 -3.482 9.528 1.00 93.19 88 ASP A CA 1
ATOM 710 C C . ASP A 1 88 ? -11.390 -3.887 10.466 1.00 93.19 88 ASP A C 1
ATOM 712 O O . ASP A 1 88 ? -11.579 -3.271 11.511 1.00 93.19 88 ASP A O 1
ATOM 716 N N . GLU A 1 89 ? -12.080 -4.988 10.155 1.00 94.31 89 GLU A N 1
ATOM 717 C CA . GLU A 1 89 ? -13.151 -5.554 10.981 1.00 94.31 89 GLU A CA 1
ATOM 718 C C . GLU A 1 89 ? -12.680 -5.878 12.407 1.00 94.31 89 GLU A C 1
ATOM 720 O O . GLU A 1 89 ? -13.328 -5.496 13.387 1.00 94.31 89 GLU A O 1
ATOM 725 N N . TYR A 1 90 ? -11.514 -6.522 12.544 1.00 95.94 90 TYR A N 1
ATOM 726 C CA . TYR A 1 90 ? -10.936 -6.827 13.851 1.00 95.94 90 TYR A CA 1
ATOM 727 C C . TYR A 1 90 ? -10.658 -5.548 14.644 1.00 95.94 90 TYR A C 1
ATOM 729 O O . TYR A 1 90 ? -10.968 -5.469 15.834 1.00 95.94 90 TYR A O 1
ATOM 737 N N . VAL A 1 91 ? -10.068 -4.537 14.002 1.00 95.31 91 VAL A N 1
ATOM 738 C CA . VAL A 1 91 ? -9.702 -3.282 14.667 1.00 95.31 91 VAL A CA 1
ATOM 739 C C . VAL A 1 91 ? -10.942 -2.469 15.036 1.00 95.31 91 VAL A C 1
ATOM 741 O O . VAL A 1 91 ? -10.995 -1.923 16.138 1.00 95.31 91 VAL A O 1
ATOM 744 N N . LEU A 1 92 ? -11.957 -2.425 14.171 1.00 95.25 92 LEU A N 1
ATOM 745 C CA . LEU A 1 92 ? -13.246 -1.795 14.455 1.00 95.25 92 LEU A CA 1
ATOM 746 C C . LEU A 1 92 ? -13.904 -2.428 15.680 1.00 95.25 92 LEU A C 1
ATOM 748 O O . LEU A 1 92 ? -14.279 -1.712 16.609 1.00 95.25 92 LEU A O 1
ATOM 752 N N . ASN A 1 93 ? -13.969 -3.759 15.733 1.00 95.25 93 ASN A N 1
ATOM 753 C CA . ASN A 1 93 ? -14.510 -4.480 16.882 1.00 95.25 93 ASN A CA 1
ATOM 754 C C . ASN A 1 93 ? -13.679 -4.225 18.156 1.00 95.25 93 ASN A C 1
ATOM 756 O O . ASN A 1 93 ? -14.212 -3.848 19.199 1.00 95.25 93 ASN A O 1
ATOM 760 N N . ALA A 1 94 ? -12.348 -4.310 18.068 1.00 94.19 94 ALA A N 1
ATOM 761 C CA . ALA A 1 94 ? -11.451 -4.053 19.197 1.00 94.19 94 ALA A CA 1
ATOM 762 C C . ALA A 1 94 ? -11.556 -2.616 19.745 1.00 94.19 94 ALA A C 1
ATOM 764 O O . ALA A 1 94 ? -11.293 -2.374 20.928 1.00 94.19 94 ALA A O 1
ATOM 765 N N . LEU A 1 95 ? -11.938 -1.656 18.900 1.00 94.69 95 LEU A N 1
ATOM 766 C CA . LEU A 1 95 ? -12.172 -0.260 19.269 1.00 94.69 95 LEU A CA 1
ATOM 767 C C . LEU A 1 95 ? -13.629 0.041 19.643 1.00 94.69 95 LEU A C 1
ATOM 769 O O . LEU A 1 95 ? -13.912 1.188 20.011 1.00 94.69 95 LEU A O 1
ATOM 773 N N . LYS A 1 96 ? -14.512 -0.967 19.616 1.00 94.50 96 LYS A N 1
ATOM 774 C CA . LYS A 1 96 ? -15.960 -0.845 19.844 1.00 94.50 96 LYS A CA 1
ATOM 775 C C . LYS A 1 96 ? -16.616 0.157 18.890 1.00 94.50 96 LYS A C 1
ATOM 777 O O . LYS A 1 96 ? -17.407 0.996 19.304 1.00 94.50 96 LYS A O 1
ATOM 782 N N . LEU A 1 97 ? -16.196 0.120 17.629 1.00 94.94 97 LEU A N 1
ATOM 783 C CA . LEU A 1 97 ? -16.732 0.938 16.539 1.00 94.94 97 LEU A CA 1
ATOM 784 C C . LEU A 1 97 ? -17.638 0.126 15.605 1.00 94.94 97 LEU A C 1
ATOM 786 O O . LEU A 1 97 ? -18.275 0.692 14.724 1.00 94.94 97 LEU A O 1
ATOM 790 N N . ASN A 1 98 ? -17.687 -1.196 15.773 1.00 93.56 98 ASN A N 1
ATOM 791 C CA . ASN A 1 98 ? -18.546 -2.072 14.989 1.00 93.56 98 ASN A CA 1
ATOM 792 C C . ASN A 1 98 ? -20.029 -1.794 15.278 1.00 93.56 98 ASN 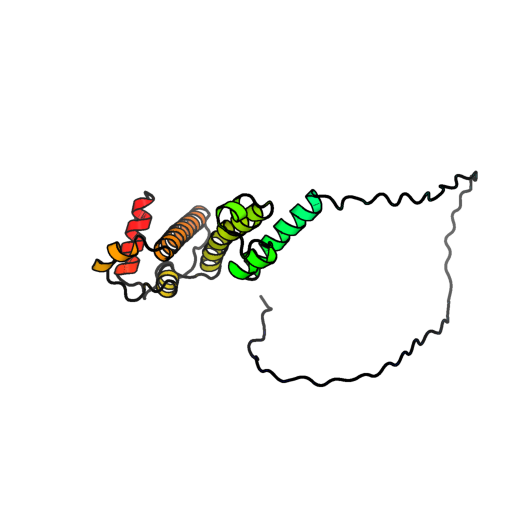A C 1
ATOM 794 O O . ASN A 1 98 ? -20.425 -1.625 16.428 1.00 93.56 98 ASN A O 1
ATOM 798 N N . GLY A 1 99 ? -20.850 -1.770 14.227 1.00 89.06 99 GLY A N 1
ATOM 799 C CA . GLY A 1 99 ? -22.295 -1.540 14.335 1.00 89.06 99 GLY A CA 1
ATOM 800 C C . GLY A 1 99 ? -22.707 -0.081 14.560 1.00 89.06 99 GLY A C 1
ATOM 801 O O . GLY A 1 99 ? -23.902 0.192 14.623 1.00 89.06 99 GLY A O 1
ATOM 802 N N . LEU A 1 100 ? -21.753 0.852 14.657 1.00 93.75 100 LEU A N 1
ATOM 803 C CA . LEU A 1 100 ? -22.041 2.284 14.582 1.00 93.75 100 LEU A CA 1
ATOM 804 C C . LEU A 1 100 ? -22.222 2.692 13.117 1.00 93.75 100 LEU A C 1
ATOM 806 O O . LEU A 1 100 ? -21.508 2.196 12.246 1.00 93.75 100 LEU A O 1
ATOM 810 N N . ASP A 1 101 ? -23.140 3.620 12.854 1.00 94.06 101 ASP A N 1
ATOM 811 C CA . ASP A 1 101 ? -23.185 4.292 11.556 1.00 94.06 101 ASP A CA 1
ATOM 812 C C . ASP A 1 101 ? -21.972 5.224 11.365 1.00 94.06 101 ASP A C 1
ATOM 814 O O . ASP A 1 101 ? -21.234 5.531 12.307 1.00 94.06 101 ASP A O 1
ATOM 818 N N . ASP A 1 102 ? -21.762 5.701 10.138 1.00 90.50 102 ASP A N 1
ATOM 819 C CA . ASP A 1 102 ? -20.603 6.528 9.789 1.00 90.50 102 ASP A CA 1
ATOM 820 C C . ASP A 1 102 ? -20.499 7.831 10.599 1.00 90.50 102 ASP A C 1
ATOM 822 O O . ASP A 1 102 ? -19.389 8.294 10.886 1.00 9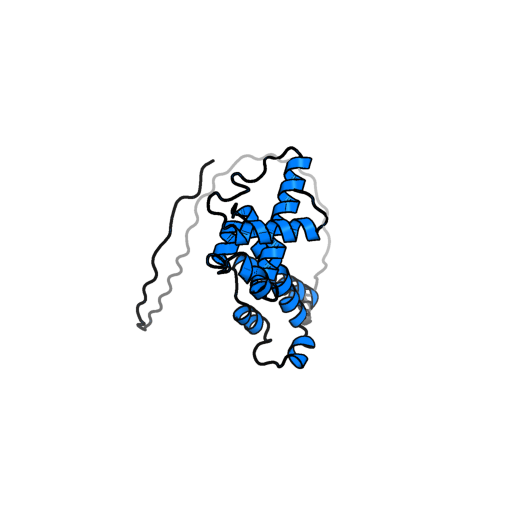0.50 102 ASP A O 1
ATOM 826 N N . ALA A 1 103 ? -21.626 8.451 10.958 1.00 94.00 103 ALA A N 1
ATOM 827 C CA . ALA A 1 103 ? -21.645 9.707 11.702 1.00 94.00 103 ALA A CA 1
ATOM 828 C C . ALA A 1 103 ? -21.333 9.467 13.188 1.00 94.00 103 ALA A C 1
ATOM 830 O O . ALA A 1 103 ? -20.485 10.152 13.773 1.00 94.00 103 ALA A O 1
ATOM 831 N N . ALA A 1 104 ? -21.948 8.447 13.783 1.00 93.75 104 ALA A N 1
ATOM 832 C CA . ALA A 1 104 ? -21.697 8.008 15.149 1.00 93.75 104 ALA A CA 1
ATOM 833 C C . ALA A 1 104 ? -20.261 7.490 15.317 1.00 93.75 104 ALA A C 1
ATOM 835 O O . ALA A 1 104 ? -19.585 7.815 16.293 1.00 93.75 104 ALA A O 1
ATOM 836 N N . MET A 1 105 ? -19.743 6.756 14.330 1.00 93.81 105 MET A N 1
ATOM 837 C CA . MET A 1 105 ? -18.362 6.289 14.334 1.00 93.81 105 MET A CA 1
ATOM 838 C C . MET A 1 105 ? -17.390 7.470 14.355 1.00 93.81 105 MET A C 1
ATOM 840 O O . MET A 1 105 ? -16.491 7.488 15.190 1.00 93.81 105 MET A O 1
ATOM 844 N N . LYS A 1 106 ? -17.574 8.480 13.494 1.00 93.12 106 LYS A N 1
ATOM 845 C CA . LYS A 1 106 ? -16.661 9.637 13.396 1.00 93.12 106 LYS A CA 1
ATOM 846 C C . LYS A 1 106 ? -16.623 10.505 14.654 1.00 93.12 106 LYS A C 1
ATOM 848 O O . LYS A 1 106 ? -15.592 11.116 14.930 1.00 93.12 106 LYS A O 1
ATOM 853 N N . THR A 1 107 ? -17.714 10.557 15.414 1.00 94.69 107 THR A N 1
ATOM 854 C CA . THR A 1 107 ? -17.789 11.310 16.679 1.00 94.69 107 THR A CA 1
ATOM 855 C C . THR A 1 107 ? -17.268 10.515 17.880 1.00 94.69 107 THR A C 1
ATOM 857 O O . THR A 1 107 ? -16.975 11.091 18.929 1.00 94.69 107 THR A O 1
ATOM 860 N N . HIS A 1 108 ? -17.083 9.200 17.741 1.00 94.94 108 HIS A N 1
ATOM 861 C CA . HIS A 1 108 ? -16.627 8.347 18.829 1.00 94.94 108 HIS A CA 1
ATOM 862 C C . HIS A 1 108 ? -15.151 8.594 19.195 1.00 94.94 108 HIS A C 1
ATOM 864 O O . HIS A 1 108 ? -14.258 8.608 18.346 1.00 94.94 108 HIS A O 1
ATOM 870 N N . GLN A 1 109 ? -14.845 8.669 20.494 1.00 93.31 109 GLN A N 1
ATOM 871 C CA . GLN A 1 109 ? -13.490 8.947 21.005 1.00 93.31 109 GLN A CA 1
ATOM 872 C C . GLN A 1 109 ? -12.397 7.972 20.521 1.00 93.31 109 GLN A C 1
ATOM 874 O O . GLN A 1 109 ? -11.212 8.322 20.497 1.00 93.31 109 GLN A O 1
ATOM 879 N N . ASN A 1 110 ? -12.770 6.738 20.154 1.00 94.06 110 ASN A N 1
ATOM 880 C CA . ASN A 1 110 ? -11.822 5.733 19.668 1.00 94.06 110 ASN A CA 1
ATOM 881 C C . ASN A 1 110 ? -11.543 5.830 18.163 1.00 94.06 110 ASN A C 1
ATOM 883 O O . ASN A 1 110 ? -10.581 5.222 17.692 1.00 94.06 110 ASN A O 1
ATOM 887 N N . TYR A 1 111 ? -12.332 6.604 17.417 1.00 94.56 111 TYR A N 1
ATOM 888 C CA . TYR A 1 111 ? -12.206 6.722 15.967 1.00 94.56 111 TYR A CA 1
ATOM 889 C C . TYR A 1 111 ? -10.832 7.227 15.530 1.00 94.56 111 TYR A C 1
ATOM 891 O O . TYR A 1 111 ? -10.252 6.700 14.585 1.00 94.56 111 TYR A O 1
ATOM 899 N N . LYS A 1 112 ? -10.228 8.148 16.293 1.00 94.50 112 LYS A N 1
ATOM 900 C CA . LYS A 1 112 ? -8.861 8.635 16.038 1.00 94.50 112 LYS A CA 1
ATOM 901 C C . LYS A 1 112 ? -7.814 7.513 15.961 1.00 94.50 112 LYS A C 1
ATOM 903 O O . LYS A 1 112 ? -6.846 7.620 15.209 1.00 94.50 112 LYS A O 1
ATOM 908 N N . TYR A 1 113 ? -7.998 6.421 16.709 1.00 94.81 113 TYR A N 1
ATOM 909 C CA . TYR A 1 113 ? -7.091 5.270 16.663 1.00 94.81 113 TYR A CA 1
ATOM 910 C C . TYR A 1 113 ? -7.344 4.397 15.438 1.00 94.81 113 TYR A C 1
ATOM 912 O O . TYR A 1 113 ? -6.381 3.908 14.851 1.00 94.81 113 TYR A O 1
ATOM 920 N N . TYR A 1 114 ? -8.606 4.257 15.023 1.00 95.00 114 TYR A N 1
ATOM 921 C CA . TYR A 1 114 ? -8.955 3.583 13.775 1.00 95.00 114 TYR A CA 1
ATOM 922 C C . TYR A 1 114 ? -8.415 4.349 12.565 1.00 95.00 114 TYR A C 1
ATOM 924 O O . TYR A 1 114 ? -7.712 3.777 11.743 1.00 95.00 114 TYR A O 1
ATOM 932 N N . GLN A 1 115 ? -8.607 5.667 12.517 1.00 94.00 115 GLN A N 1
ATOM 933 C CA . GLN A 1 115 ? -8.054 6.524 11.466 1.00 94.00 115 GLN A CA 1
ATOM 934 C C . GLN A 1 115 ? -6.520 6.455 11.411 1.00 94.00 115 GLN A C 1
ATOM 936 O O . GLN A 1 115 ? -5.912 6.460 10.340 1.00 94.00 115 GLN A O 1
ATOM 941 N N . ARG A 1 116 ? -5.859 6.377 12.573 1.00 93.56 116 ARG A N 1
ATOM 942 C CA . ARG A 1 116 ? -4.41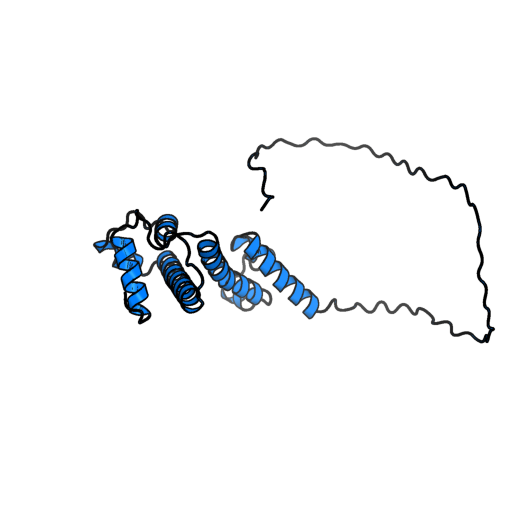0 6.156 12.628 1.00 93.56 116 ARG A CA 1
ATOM 943 C C . ARG A 1 116 ? -4.032 4.780 12.088 1.00 93.56 116 ARG A C 1
ATOM 945 O O . ARG A 1 116 ? -3.031 4.689 11.384 1.00 93.56 116 ARG A O 1
ATOM 952 N N . PHE A 1 117 ? -4.787 3.743 12.441 1.00 94.75 117 PHE A N 1
ATOM 953 C CA . PHE A 1 117 ? -4.573 2.386 11.955 1.00 94.75 117 PHE A CA 1
ATOM 954 C C . PHE A 1 117 ? -4.698 2.325 10.430 1.00 94.75 117 PHE A C 1
ATOM 956 O O . PHE A 1 117 ? -3.726 1.951 9.785 1.00 94.75 117 PHE A O 1
ATOM 963 N N . THR A 1 118 ? -5.805 2.790 9.848 1.00 92.25 118 THR A N 1
ATOM 964 C CA . THR A 1 118 ? -6.042 2.734 8.395 1.00 92.25 118 THR A CA 1
ATOM 965 C C . THR A 1 118 ? -4.975 3.492 7.610 1.00 92.25 118 THR A C 1
ATOM 967 O O . THR A 1 118 ? -4.388 2.955 6.671 1.00 92.25 118 THR A O 1
ATOM 970 N N . ARG A 1 119 ? -4.625 4.707 8.051 1.00 90.31 119 ARG A N 1
ATOM 971 C CA . ARG A 1 119 ? -3.549 5.493 7.432 1.00 90.31 119 ARG A CA 1
ATOM 972 C C . ARG A 1 119 ? -2.205 4.768 7.484 1.00 90.31 119 ARG A C 1
ATOM 974 O O . ARG A 1 119 ? -1.487 4.720 6.490 1.00 90.31 119 ARG A O 1
ATOM 981 N N . LYS A 1 120 ? -1.846 4.212 8.644 1.00 91.88 120 LYS A N 1
ATOM 982 C CA . LYS A 1 120 ? -0.559 3.530 8.824 1.00 91.88 120 LYS A CA 1
ATOM 983 C C . LYS A 1 120 ? -0.514 2.151 8.179 1.00 91.88 120 LYS A C 1
ATOM 985 O O . LYS A 1 120 ? 0.574 1.736 7.805 1.00 91.88 120 LYS A O 1
ATOM 990 N N . ALA A 1 121 ? -1.643 1.468 8.020 1.00 91.81 121 ALA A N 1
ATOM 991 C CA . ALA A 1 121 ? -1.706 0.148 7.401 1.00 91.81 121 ALA A CA 1
ATOM 992 C C . ALA A 1 121 ? -1.185 0.189 5.963 1.00 91.81 121 ALA A C 1
ATOM 994 O O . ALA A 1 121 ? -0.363 -0.644 5.583 1.00 91.81 121 ALA A O 1
ATOM 995 N N . LEU A 1 122 ? -1.575 1.213 5.198 1.00 90.12 122 LEU A N 1
ATOM 996 C CA . LEU A 1 122 ? -1.091 1.394 3.833 1.00 90.12 122 LEU A CA 1
ATOM 997 C C . LEU A 1 122 ? 0.409 1.720 3.785 1.00 90.12 122 LEU A C 1
ATOM 999 O O . LEU A 1 122 ? 1.145 1.075 3.041 1.00 90.12 122 LEU A O 1
ATOM 1003 N N . GLU A 1 123 ? 0.875 2.650 4.627 1.00 89.50 123 GLU A N 1
ATOM 1004 C CA . GLU A 1 123 ? 2.304 2.988 4.743 1.00 89.50 123 GLU A CA 1
ATOM 1005 C C . GLU A 1 123 ? 3.151 1.748 5.096 1.00 89.50 123 GLU A C 1
ATOM 1007 O O . GLU A 1 123 ? 4.176 1.487 4.465 1.00 89.50 123 GLU A O 1
ATOM 1012 N N . TYR A 1 124 ? 2.706 0.952 6.075 1.00 90.94 124 TYR A N 1
ATOM 1013 C CA . TYR A 1 124 ? 3.378 -0.281 6.494 1.00 90.94 124 TYR A CA 1
ATOM 1014 C C . TYR A 1 124 ? 3.396 -1.324 5.381 1.00 90.94 124 TYR A C 1
ATOM 1016 O O . TYR A 1 124 ? 4.433 -1.943 5.148 1.00 90.94 124 TYR A O 1
ATOM 1024 N N . ARG A 1 125 ? 2.278 -1.512 4.673 1.00 90.94 125 ARG A N 1
ATOM 1025 C CA . ARG A 1 125 ? 2.186 -2.456 3.555 1.00 90.94 125 ARG A CA 1
ATOM 1026 C C . ARG A 1 125 ? 3.177 -2.096 2.447 1.00 90.94 125 ARG A C 1
ATOM 1028 O O . ARG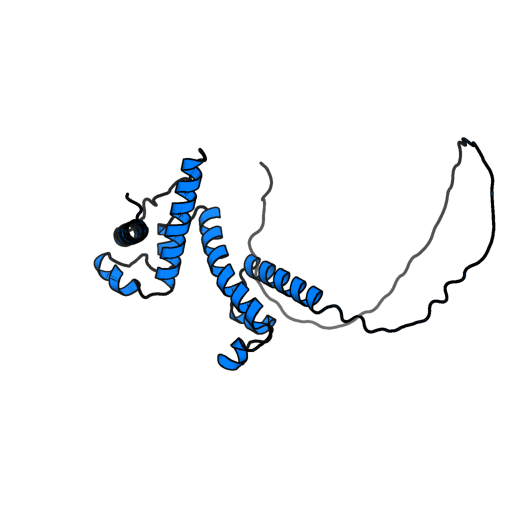 A 1 125 ? 3.963 -2.947 2.035 1.00 90.94 125 ARG A O 1
ATOM 1035 N N . VAL A 1 126 ? 3.189 -0.829 2.030 1.00 93.12 126 VAL A N 1
ATOM 1036 C CA . VAL A 1 126 ? 4.098 -0.290 1.006 1.00 93.12 126 VAL A CA 1
ATOM 1037 C C . VAL A 1 126 ? 5.564 -0.446 1.420 1.00 93.12 126 VAL A C 1
ATOM 1039 O O . VAL A 1 126 ? 6.366 -0.995 0.661 1.00 93.12 126 VAL A O 1
ATOM 1042 N N . ALA A 1 127 ? 5.914 -0.065 2.651 1.00 91.12 127 ALA A N 1
ATOM 1043 C CA . ALA A 1 127 ? 7.271 -0.228 3.171 1.00 91.12 127 ALA A CA 1
ATOM 1044 C C . ALA A 1 127 ? 7.685 -1.707 3.266 1.00 91.12 127 ALA A C 1
ATOM 1046 O O . ALA A 1 127 ? 8.811 -2.069 2.919 1.00 91.12 127 ALA A O 1
ATOM 1047 N N . LYS A 1 128 ? 6.775 -2.592 3.690 1.00 90.19 128 LYS A N 1
ATOM 1048 C CA . LYS A 1 128 ? 7.030 -4.034 3.805 1.00 90.19 128 LYS A CA 1
ATOM 1049 C C . LYS A 1 128 ? 7.294 -4.672 2.448 1.00 90.19 128 LYS A C 1
ATOM 1051 O O . LYS A 1 128 ? 8.204 -5.494 2.352 1.00 90.19 128 LYS A O 1
ATOM 1056 N N . TRP A 1 129 ? 6.554 -4.297 1.403 1.00 92.38 129 TRP A N 1
ATOM 1057 C CA . TRP A 1 129 ? 6.845 -4.744 0.039 1.00 92.38 129 TRP A CA 1
ATOM 1058 C C . TRP A 1 129 ? 8.261 -4.342 -0.394 1.00 92.38 129 TRP A C 1
ATOM 1060 O O . TRP A 1 129 ? 9.013 -5.198 -0.867 1.00 92.38 129 TRP A O 1
ATOM 1070 N N . PHE A 1 130 ? 8.667 -3.097 -0.132 1.00 90.19 130 PHE A N 1
ATOM 1071 C CA . PHE A 1 130 ? 10.007 -2.613 -0.468 1.00 90.19 130 PHE A CA 1
ATOM 1072 C C . PHE A 1 130 ? 11.110 -3.356 0.302 1.00 90.19 130 PHE A C 1
ATOM 1074 O O . PHE A 1 130 ? 12.071 -3.841 -0.295 1.00 90.19 130 PHE A O 1
ATOM 1081 N N . ILE A 1 131 ? 10.954 -3.525 1.621 1.00 87.94 131 ILE A N 1
ATOM 1082 C CA . ILE A 1 131 ? 11.906 -4.258 2.477 1.00 87.94 131 ILE A CA 1
ATOM 1083 C C . ILE A 1 131 ? 12.031 -5.721 2.033 1.00 87.94 131 ILE A C 1
ATOM 1085 O O . ILE A 1 131 ? 13.133 -6.270 1.994 1.00 87.94 131 ILE A O 1
ATOM 1089 N N . LYS A 1 132 ? 10.915 -6.345 1.634 1.00 88.81 132 LYS A N 1
ATOM 1090 C CA . LYS A 1 132 ? 10.880 -7.698 1.058 1.00 88.81 132 LYS A CA 1
ATOM 1091 C C . LYS A 1 132 ? 11.409 -7.765 -0.381 1.00 88.81 132 LYS A C 1
ATOM 1093 O O . LYS A 1 132 ? 11.325 -8.829 -0.989 1.00 88.81 132 LYS A O 1
ATOM 1098 N N . LYS A 1 133 ? 11.957 -6.669 -0.920 1.00 88.44 133 LYS A N 1
ATOM 1099 C CA . LYS A 1 133 ? 12.519 -6.565 -2.276 1.00 88.44 133 LYS A CA 1
ATOM 1100 C C . LYS A 1 133 ? 11.515 -6.965 -3.361 1.00 88.44 133 LYS A C 1
ATOM 1102 O O . LYS A 1 133 ? 11.880 -7.586 -4.356 1.00 88.44 133 LYS A O 1
ATOM 1107 N N . ARG A 1 134 ? 10.235 -6.640 -3.162 1.00 90.81 134 ARG A N 1
ATOM 1108 C CA . ARG A 1 134 ? 9.198 -6.854 -4.177 1.00 90.81 134 ARG A CA 1
ATOM 1109 C C . ARG A 1 134 ? 9.439 -5.893 -5.337 1.00 90.81 134 ARG A C 1
ATOM 1111 O O . ARG A 1 134 ? 9.621 -4.696 -5.126 1.00 90.81 134 ARG A O 1
ATOM 1118 N N . THR A 1 135 ? 9.419 -6.401 -6.561 1.00 92.75 135 THR A N 1
ATOM 1119 C CA . THR A 1 135 ? 9.464 -5.551 -7.758 1.00 92.75 135 THR A CA 1
ATOM 1120 C C . THR A 1 135 ? 8.135 -4.812 -7.927 1.00 92.75 135 THR A C 1
ATOM 1122 O O . THR A 1 135 ? 7.111 -5.251 -7.393 1.00 92.75 135 THR A O 1
ATOM 1125 N N . THR A 1 136 ? 8.119 -3.710 -8.684 1.00 94.12 136 THR A N 1
ATOM 1126 C CA . THR A 1 136 ? 6.861 -3.018 -9.029 1.00 94.12 136 THR A CA 1
ATOM 1127 C C . THR A 1 136 ? 5.898 -3.976 -9.732 1.00 94.12 136 THR A C 1
ATOM 1129 O O . THR A 1 136 ? 4.728 -4.051 -9.364 1.00 94.12 136 THR A O 1
ATOM 1132 N N . PHE A 1 137 ? 6.416 -4.829 -10.620 1.00 94.75 137 PHE A N 1
ATOM 1133 C CA . PHE A 1 137 ? 5.626 -5.859 -11.288 1.00 94.75 137 PHE A CA 1
ATOM 1134 C C . PHE A 1 137 ? 5.055 -6.926 -10.342 1.00 94.75 137 PHE A C 1
ATOM 1136 O O . PHE A 1 137 ? 3.910 -7.333 -10.497 1.00 94.75 137 PHE A O 1
ATOM 1143 N N . SER A 1 138 ? 5.805 -7.373 -9.331 1.00 94.06 138 SER A N 1
ATOM 1144 C CA . SER A 1 138 ? 5.268 -8.336 -8.359 1.00 94.06 138 SER A CA 1
ATOM 1145 C C . SER A 1 138 ? 4.066 -7.767 -7.604 1.00 94.06 138 SER A C 1
ATOM 1147 O O . SER A 1 138 ? 3.131 -8.509 -7.315 1.00 94.06 138 SER A O 1
ATOM 1149 N N . VAL A 1 139 ? 4.088 -6.470 -7.286 1.00 95.00 139 VAL A N 1
ATOM 1150 C CA . VAL A 1 139 ? 2.955 -5.790 -6.646 1.00 95.00 139 VAL A CA 1
ATOM 1151 C C . VAL A 1 139 ? 1.809 -5.589 -7.640 1.00 95.00 139 VAL A C 1
ATOM 1153 O O . VAL A 1 139 ? 0.656 -5.779 -7.274 1.00 95.00 139 VAL A O 1
ATOM 1156 N N . TRP A 1 140 ? 2.104 -5.280 -8.903 1.00 96.00 140 TRP A N 1
ATOM 1157 C CA . TRP A 1 140 ? 1.108 -5.224 -9.979 1.00 96.00 140 TRP A CA 1
ATOM 1158 C C . TRP A 1 140 ? 0.340 -6.547 -10.147 1.00 96.00 140 TRP A C 1
ATOM 1160 O O . TRP A 1 140 ? -0.888 -6.543 -10.226 1.00 96.00 140 TRP A O 1
ATOM 1170 N N . ASP A 1 141 ? 1.053 -7.678 -10.151 1.00 95.56 141 ASP A N 1
ATOM 1171 C CA . ASP A 1 141 ? 0.465 -9.025 -10.205 1.00 95.56 141 ASP A CA 1
ATOM 1172 C C . ASP A 1 141 ? -0.379 -9.312 -8.951 1.00 95.56 141 ASP A C 1
ATOM 1174 O O . ASP A 1 141 ? -1.552 -9.663 -9.062 1.00 95.56 141 ASP A O 1
ATOM 1178 N N . GLU A 1 142 ? 0.164 -9.051 -7.753 1.00 95.12 142 GLU A N 1
ATOM 1179 C CA . GLU A 1 142 ? -0.547 -9.234 -6.473 1.00 95.12 142 GLU A CA 1
ATOM 1180 C C . GLU A 1 142 ? -1.855 -8.429 -6.393 1.00 95.12 142 GLU A C 1
ATOM 1182 O O . GLU A 1 142 ? -2.823 -8.871 -5.777 1.00 95.12 142 GLU A O 1
ATOM 1187 N N . LEU A 1 143 ? -1.902 -7.256 -7.026 1.00 95.75 143 LEU A N 1
ATOM 1188 C CA . LEU A 1 143 ? -3.086 -6.397 -7.075 1.00 95.75 143 LEU A CA 1
ATOM 1189 C C . LEU A 1 143 ? -4.108 -6.814 -8.148 1.00 95.75 143 LEU A C 1
ATOM 1191 O O . LEU A 1 143 ? -5.146 -6.161 -8.283 1.00 95.75 143 LEU A O 1
ATOM 1195 N N . GLY A 1 144 ? -3.845 -7.906 -8.873 1.00 95.50 144 GLY A N 1
ATOM 1196 C CA . GLY A 1 144 ? -4.749 -8.497 -9.857 1.00 95.50 144 GLY A CA 1
ATOM 1197 C C . GLY A 1 144 ? -4.628 -7.900 -11.257 1.00 95.50 144 GLY A C 1
ATOM 1198 O O . GLY A 1 144 ? -5.516 -8.100 -12.083 1.00 95.50 144 GLY A O 1
ATOM 1199 N N . PHE A 1 145 ? -3.552 -7.169 -11.555 1.00 96.12 145 PHE A N 1
ATOM 1200 C CA . PHE A 1 145 ? -3.412 -6.464 -12.830 1.00 96.12 145 PHE A CA 1
ATOM 1201 C C . PHE A 1 145 ? -2.595 -7.221 -13.885 1.00 96.12 145 PHE A C 1
ATOM 1203 O O . PHE A 1 145 ? -2.387 -6.712 -14.987 1.00 96.12 145 PHE A O 1
ATOM 1210 N N . LYS A 1 146 ? -2.154 -8.453 -13.606 1.00 94.94 146 LYS A N 1
ATOM 1211 C CA . LYS A 1 146 ? -1.315 -9.256 -14.518 1.00 94.94 146 LYS A CA 1
ATOM 1212 C C . LYS A 1 146 ? -1.872 -9.381 -15.937 1.00 94.94 146 LYS A C 1
ATOM 1214 O O . LYS A 1 146 ? -1.109 -9.381 -16.896 1.00 94.94 146 LYS A O 1
ATOM 1219 N N . THR A 1 147 ? -3.190 -9.503 -16.071 1.00 94.69 147 THR A N 1
ATOM 1220 C CA . THR A 1 147 ? -3.869 -9.721 -17.357 1.00 94.69 147 THR A CA 1
ATOM 1221 C C . THR A 1 147 ? -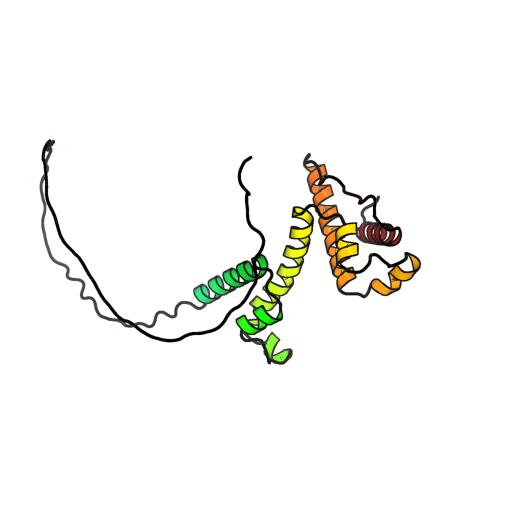4.297 -8.426 -18.047 1.00 94.69 147 THR A C 1
ATOM 1223 O O . THR A 1 147 ? -4.881 -8.483 -19.129 1.00 94.69 147 THR A O 1
ATOM 1226 N N . ILE A 1 148 ? -4.047 -7.266 -17.433 1.00 94.94 148 ILE A N 1
ATOM 1227 C CA . ILE A 1 148 ? -4.418 -5.964 -17.988 1.00 94.94 148 ILE A CA 1
ATOM 1228 C C . ILE A 1 148 ? -3.527 -5.656 -19.186 1.00 94.94 148 ILE A C 1
ATOM 1230 O O . ILE A 1 148 ? -2.303 -5.735 -19.109 1.00 94.94 148 ILE A O 1
ATOM 1234 N N . GLN A 1 149 ? -4.151 -5.271 -20.294 1.00 94.12 149 GLN A N 1
ATOM 1235 C CA . GLN A 1 149 ? -3.449 -4.814 -21.488 1.00 94.12 149 GLN A CA 1
ATOM 1236 C C . GLN A 1 149 ? -3.242 -3.292 -21.462 1.00 94.12 149 GLN A C 1
ATOM 1238 O O . GLN A 1 149 ? -4.039 -2.584 -20.845 1.00 94.12 149 GLN A O 1
ATOM 1243 N N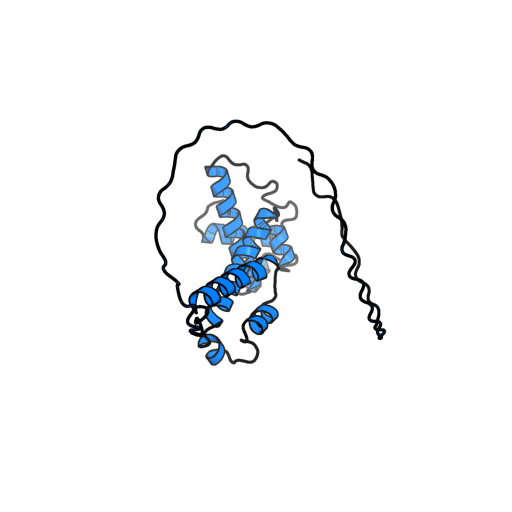 . PRO A 1 150 ? -2.249 -2.741 -22.190 1.00 93.12 150 PRO A N 1
ATOM 1244 C CA . PRO A 1 150 ? -1.989 -1.296 -22.210 1.00 93.12 150 PRO A CA 1
ATOM 1245 C C . PRO A 1 150 ? -3.222 -0.445 -22.550 1.00 93.12 150 PRO A C 1
ATOM 1247 O O . PRO A 1 150 ? -3.472 0.578 -21.921 1.00 93.12 150 PRO A O 1
ATOM 1250 N N . LYS A 1 151 ? -4.055 -0.917 -23.487 1.00 93.62 151 LYS A N 1
ATOM 1251 C CA . LYS A 1 151 ? -5.312 -0.259 -23.891 1.00 93.62 151 LYS A CA 1
ATOM 1252 C C . LYS A 1 151 ? -6.401 -0.232 -22.807 1.00 93.62 151 LYS A C 1
ATOM 1254 O O . LYS A 1 151 ? -7.407 0.441 -22.976 1.00 93.62 151 LYS A O 1
ATOM 1259 N N . GLN A 1 152 ? -6.240 -1.010 -21.737 1.00 93.94 152 GLN A N 1
ATOM 1260 C CA . GLN A 1 152 ? -7.187 -1.118 -20.624 1.00 93.94 152 GLN A CA 1
ATOM 1261 C C . GLN A 1 152 ? -6.735 -0.319 -19.397 1.00 93.94 152 GLN A C 1
ATOM 1263 O O . GLN A 1 152 ? -7.432 -0.325 -18.387 1.00 93.94 152 GLN A O 1
ATOM 1268 N N . LEU A 1 153 ? -5.591 0.373 -19.457 1.00 92.88 153 LEU A N 1
ATOM 1269 C CA . LEU A 1 153 ? -5.071 1.125 -18.313 1.00 92.88 153 LEU A CA 1
ATOM 1270 C C . LEU A 1 153 ? -6.068 2.167 -17.801 1.00 92.88 153 LEU A C 1
ATOM 1272 O O . LEU A 1 153 ? -6.288 2.252 -16.597 1.00 92.88 153 LEU A O 1
ATOM 1276 N N . ASP A 1 154 ? -6.743 2.879 -18.700 1.00 91.81 154 ASP A N 1
ATOM 1277 C CA . ASP A 1 154 ? -7.716 3.911 -18.325 1.00 91.81 154 ASP A CA 1
ATOM 1278 C C . ASP A 1 154 ? -8.947 3.335 -17.600 1.00 91.81 154 ASP A C 1
ATOM 1280 O O . ASP A 1 154 ? -9.648 4.053 -16.895 1.00 91.81 154 ASP A O 1
ATOM 1284 N N . GLN A 1 155 ? -9.193 2.024 -17.716 1.00 92.38 155 GLN A N 1
ATOM 1285 C CA . GLN A 1 155 ? -10.282 1.338 -17.012 1.00 92.38 155 GLN A CA 1
ATOM 1286 C C . GLN A 1 155 ? -9.952 1.095 -15.535 1.00 92.38 155 GLN A C 1
ATOM 1288 O O . GLN A 1 155 ? -10.860 0.947 -14.718 1.00 92.38 155 GLN A O 1
ATOM 1293 N N . ILE A 1 156 ? -8.664 1.036 -15.181 1.00 93.00 156 ILE A N 1
ATOM 1294 C CA . ILE A 1 156 ? -8.212 0.719 -13.822 1.00 93.00 156 ILE A CA 1
ATOM 1295 C C . ILE A 1 156 ? -7.708 1.941 -13.050 1.00 93.00 156 ILE A C 1
ATOM 1297 O O . ILE A 1 156 ? -7.501 1.830 -11.848 1.00 93.00 156 ILE A O 1
ATOM 1301 N N . THR A 1 157 ? -7.548 3.108 -13.680 1.00 89.06 157 THR A N 1
ATOM 1302 C CA . THR A 1 157 ? -7.017 4.322 -13.024 1.00 89.06 157 THR A CA 1
ATOM 1303 C C . THR A 1 157 ? -7.843 4.777 -11.819 1.00 89.06 157 THR A C 1
ATOM 1305 O O . THR A 1 157 ? -7.277 5.229 -10.827 1.00 89.06 157 THR A O 1
ATOM 1308 N N . ASN A 1 158 ? -9.167 4.596 -11.865 1.00 90.75 158 ASN A N 1
ATOM 1309 C CA . ASN A 1 158 ? -10.084 4.924 -10.766 1.00 90.75 158 ASN A CA 1
ATOM 1310 C C . ASN A 1 158 ? -10.210 3.805 -9.710 1.00 90.75 158 ASN A C 1
ATOM 1312 O O . ASN A 1 158 ? -10.989 3.926 -8.765 1.00 90.75 158 ASN A O 1
ATOM 1316 N N . ASN A 1 159 ? -9.474 2.698 -9.854 1.00 93.81 159 ASN A N 1
ATOM 1317 C CA . ASN A 1 159 ? -9.513 1.577 -8.920 1.00 93.81 159 ASN A CA 1
ATOM 1318 C C . ASN A 1 159 ? -8.657 1.866 -7.671 1.00 93.81 159 ASN A C 1
ATOM 1320 O O . ASN A 1 159 ? -7.514 2.315 -7.769 1.00 93.81 159 ASN A O 1
ATOM 1324 N N . VAL A 1 160 ? -9.171 1.519 -6.488 1.00 92.81 160 VAL A N 1
ATOM 1325 C CA . VAL A 1 160 ? -8.447 1.633 -5.208 1.00 92.81 160 VAL A CA 1
ATOM 1326 C C . VAL A 1 160 ? -7.095 0.907 -5.245 1.00 92.81 160 VAL A C 1
ATOM 1328 O O . VAL A 1 160 ? -6.086 1.462 -4.809 1.00 92.81 160 VAL A O 1
ATOM 1331 N N . ASN A 1 161 ? -7.035 -0.295 -5.825 1.00 94.94 161 ASN A N 1
ATOM 1332 C CA . ASN A 1 161 ? -5.797 -1.061 -5.984 1.00 94.94 161 ASN A CA 1
ATOM 1333 C C . ASN A 1 161 ? -4.789 -0.338 -6.882 1.00 94.94 161 ASN A C 1
ATOM 1335 O O . ASN A 1 161 ? -3.592 -0.392 -6.613 1.00 94.94 161 ASN A O 1
ATOM 1339 N N . PHE A 1 162 ? -5.245 0.376 -7.914 1.00 96.12 162 PHE A N 1
ATOM 1340 C CA . PHE A 1 162 ? -4.345 1.170 -8.748 1.00 96.12 162 PHE A CA 1
ATOM 1341 C C . PHE A 1 162 ? -3.770 2.353 -7.962 1.00 96.12 162 PHE A C 1
ATOM 1343 O O . PHE A 1 162 ? -2.579 2.638 -8.060 1.00 96.12 162 PHE A O 1
ATOM 1350 N N . GLY A 1 163 ? -4.568 2.972 -7.087 1.00 94.62 163 GLY A N 1
ATOM 1351 C CA . GLY A 1 163 ? -4.078 3.957 -6.121 1.00 94.62 163 GLY A CA 1
ATOM 1352 C C . GLY A 1 163 ? -2.991 3.396 -5.192 1.00 94.62 163 GLY A C 1
ATOM 1353 O O . GLY A 1 163 ? -1.970 4.049 -4.972 1.00 94.62 163 GLY A O 1
ATOM 1354 N N . VAL A 1 164 ? -3.162 2.166 -4.693 1.00 94.94 164 VAL A N 1
ATOM 1355 C CA . VAL A 1 164 ? -2.145 1.464 -3.883 1.00 94.94 164 VAL A CA 1
ATOM 1356 C C . VAL A 1 164 ? -0.878 1.190 -4.697 1.00 94.94 164 VAL A C 1
ATOM 1358 O O . VAL A 1 164 ? 0.226 1.442 -4.212 1.00 94.94 164 VAL A O 1
ATOM 1361 N N . TYR A 1 165 ? -1.020 0.730 -5.942 1.00 96.50 165 TYR A N 1
ATOM 1362 C CA . TYR A 1 165 ? 0.105 0.527 -6.855 1.00 96.50 165 TYR A CA 1
ATOM 1363 C C . TYR A 1 165 ? 0.877 1.830 -7.094 1.00 96.50 165 TYR A C 1
ATOM 1365 O O . TYR A 1 165 ? 2.095 1.858 -6.931 1.00 96.50 165 TYR A O 1
ATOM 1373 N N . LYS A 1 166 ? 0.174 2.931 -7.386 1.00 95.69 166 LYS A N 1
ATOM 1374 C CA . LYS A 1 166 ? 0.770 4.259 -7.582 1.00 95.69 166 LYS A CA 1
ATOM 1375 C C . LYS A 1 166 ? 1.579 4.710 -6.367 1.00 95.69 166 LYS A C 1
ATOM 1377 O O . LYS A 1 166 ? 2.706 5.177 -6.518 1.00 95.69 166 LYS A O 1
ATOM 1382 N N . GLN A 1 167 ? 1.048 4.524 -5.159 1.00 94.75 167 GLN A N 1
ATOM 1383 C CA . GLN A 1 167 ? 1.797 4.819 -3.934 1.00 94.75 167 GLN A CA 1
ATOM 1384 C C . GLN A 1 167 ? 3.047 3.947 -3.794 1.00 94.75 167 GLN A C 1
ATOM 1386 O O . GLN A 1 167 ? 4.100 4.458 -3.410 1.00 94.75 167 GLN A O 1
ATOM 1391 N N . TYR A 1 168 ? 2.957 2.657 -4.130 1.00 95.25 168 TYR A N 1
ATOM 1392 C CA . TYR A 1 168 ? 4.112 1.765 -4.087 1.00 95.25 168 TYR A CA 1
ATOM 1393 C C . TYR A 1 168 ? 5.200 2.170 -5.084 1.00 95.25 168 TYR A C 1
ATOM 1395 O O . TYR A 1 168 ? 6.362 2.232 -4.695 1.00 95.25 168 TYR A O 1
ATOM 1403 N N . VAL A 1 169 ? 4.841 2.495 -6.331 1.00 94.69 169 VAL A N 1
ATOM 1404 C CA . VAL A 1 169 ? 5.788 2.963 -7.357 1.00 94.69 169 VAL A CA 1
ATOM 1405 C C . VAL A 1 169 ? 6.526 4.212 -6.879 1.00 94.69 169 VAL A C 1
ATOM 1407 O O . VAL A 1 169 ? 7.754 4.218 -6.867 1.00 94.69 169 VAL A O 1
ATOM 1410 N N . ASN A 1 170 ? 5.801 5.220 -6.388 1.00 94.00 170 ASN A N 1
ATOM 1411 C CA . ASN A 1 170 ? 6.405 6.454 -5.882 1.00 94.00 170 ASN A CA 1
ATOM 1412 C C . ASN A 1 170 ? 7.326 6.211 -4.680 1.00 94.00 170 ASN A C 1
ATOM 1414 O O . ASN A 1 170 ? 8.388 6.829 -4.573 1.00 94.00 170 ASN A O 1
ATOM 1418 N N . TYR A 1 171 ? 6.929 5.319 -3.767 1.00 92.94 171 TYR A N 1
ATOM 1419 C CA . TYR A 1 171 ? 7.745 4.949 -2.615 1.00 92.94 171 TYR A CA 1
ATOM 1420 C C . TYR A 1 171 ? 9.013 4.209 -3.045 1.00 92.94 171 TYR A C 1
ATOM 1422 O O . TYR A 1 171 ? 10.102 4.536 -2.577 1.00 92.94 171 TYR A O 1
ATOM 1430 N N . PHE A 1 172 ? 8.876 3.221 -3.929 1.00 92.12 172 PHE A N 1
ATOM 1431 C CA . PHE A 1 172 ? 9.980 2.420 -4.444 1.00 92.12 172 PHE A CA 1
ATOM 1432 C C . PHE A 1 172 ? 11.017 3.314 -5.119 1.00 92.12 172 PHE A C 1
ATOM 1434 O O . PHE A 1 172 ? 12.186 3.282 -4.742 1.00 92.12 172 PHE A O 1
ATOM 1441 N N . ASP A 1 173 ? 10.560 4.153 -6.044 1.00 91.00 173 ASP A N 1
ATOM 1442 C CA . ASP A 1 173 ? 11.376 5.097 -6.797 1.00 91.00 173 ASP A CA 1
ATOM 1443 C C . ASP A 1 173 ? 12.126 6.073 -5.880 1.00 91.00 173 ASP A C 1
ATOM 1445 O O . ASP A 1 173 ? 13.355 6.104 -5.883 1.00 91.00 173 ASP A O 1
ATOM 1449 N N . SER A 1 174 ? 11.417 6.745 -4.965 1.00 91.62 174 SER A N 1
ATOM 1450 C CA . SER A 1 174 ? 12.047 7.698 -4.034 1.00 91.62 174 SER A CA 1
ATOM 1451 C C . SER A 1 174 ? 13.097 7.036 -3.129 1.00 91.62 174 SER A C 1
ATOM 1453 O O . SER A 1 174 ? 14.105 7.647 -2.781 1.00 91.62 174 SER A O 1
ATOM 1455 N N . ASN A 1 175 ? 12.890 5.776 -2.727 1.00 90.00 175 ASN A N 1
ATOM 1456 C CA . ASN A 1 175 ? 13.869 5.050 -1.914 1.00 90.00 175 ASN A CA 1
ATOM 1457 C C . ASN A 1 175 ? 15.071 4.564 -2.734 1.00 90.00 175 ASN A C 1
ATOM 1459 O O . ASN A 1 175 ? 16.170 4.446 -2.188 1.00 90.00 175 ASN A O 1
ATOM 1463 N N . VAL A 1 176 ? 14.877 4.249 -4.015 1.00 89.44 176 VAL A N 1
ATOM 1464 C CA . VAL A 1 176 ? 15.964 3.915 -4.942 1.00 89.44 176 VAL A CA 1
ATOM 1465 C C . VAL A 1 176 ? 16.814 5.152 -5.204 1.00 89.44 176 VAL A C 1
ATOM 1467 O O . VAL A 1 176 ? 18.023 5.086 -4.999 1.00 89.44 176 VAL A O 1
ATOM 1470 N N . GLU A 1 177 ? 16.186 6.277 -5.541 1.00 89.12 177 GLU A N 1
ATOM 1471 C CA . GLU A 1 177 ? 16.835 7.581 -5.705 1.00 89.12 177 GLU A CA 1
ATOM 1472 C C . GLU A 1 177 ? 17.642 7.953 -4.453 1.00 89.12 177 GLU A C 1
ATOM 1474 O O . GLU A 1 177 ? 18.845 8.202 -4.527 1.00 89.12 177 GLU A O 1
ATOM 1479 N N . TRP A 1 178 ? 17.018 7.889 -3.271 1.00 90.75 178 TRP A N 1
ATOM 1480 C CA . TRP A 1 178 ? 17.698 8.170 -2.008 1.00 90.75 178 TRP A CA 1
ATOM 1481 C C . TRP A 1 178 ? 18.905 7.250 -1.776 1.00 90.75 178 TRP A C 1
ATOM 1483 O O . TRP A 1 178 ? 19.965 7.727 -1.373 1.00 90.75 178 TRP A O 1
ATOM 1493 N N . LYS A 1 179 ? 18.792 5.942 -2.049 1.00 88.69 179 LYS A N 1
ATOM 1494 C CA . LYS A 1 179 ? 19.920 5.005 -1.908 1.00 88.69 179 LYS A CA 1
ATOM 1495 C C . LYS A 1 179 ? 21.070 5.369 -2.842 1.00 88.69 179 LYS A C 1
ATOM 1497 O O . LYS A 1 179 ? 22.204 5.434 -2.374 1.00 88.69 179 LYS A O 1
ATOM 1502 N N . LEU A 1 180 ? 20.774 5.644 -4.112 1.00 88.69 180 LEU A N 1
ATOM 1503 C CA . LEU A 1 180 ? 21.770 6.017 -5.118 1.00 88.69 180 LEU A CA 1
ATOM 1504 C C . LEU A 1 180 ? 22.500 7.308 -4.729 1.00 88.69 180 LEU A C 1
ATOM 1506 O O . LEU A 1 180 ? 23.729 7.322 -4.693 1.00 88.69 180 LEU A O 1
ATOM 1510 N N . ASN A 1 181 ? 21.759 8.343 -4.327 1.00 90.62 181 ASN A N 1
ATOM 1511 C CA . ASN A 1 181 ? 22.322 9.632 -3.911 1.00 90.62 181 ASN A CA 1
ATOM 1512 C C . ASN A 1 181 ? 23.211 9.531 -2.660 1.00 90.62 181 ASN A C 1
ATOM 1514 O O . ASN A 1 181 ? 24.083 10.369 -2.452 1.00 90.62 181 ASN A O 1
ATOM 1518 N N . ASN A 1 182 ? 23.010 8.504 -1.831 1.00 92.44 182 ASN A N 1
ATOM 1519 C CA . ASN A 1 182 ? 23.795 8.256 -0.621 1.00 92.44 182 ASN A CA 1
ATOM 1520 C C . ASN A 1 182 ? 24.854 7.147 -0.800 1.00 92.44 182 ASN A C 1
ATOM 1522 O O . ASN A 1 182 ? 25.419 6.677 0.187 1.00 92.44 182 ASN A O 1
ATOM 1526 N N . GLY A 1 183 ? 25.124 6.695 -2.031 1.00 89.44 183 GLY A N 1
ATOM 1527 C CA . GLY A 1 183 ? 26.140 5.671 -2.315 1.00 89.44 183 GLY A CA 1
ATOM 1528 C C . GLY A 1 183 ? 25.777 4.257 -1.843 1.00 89.44 183 GLY A C 1
ATOM 1529 O O . GLY A 1 183 ? 26.645 3.387 -1.763 1.00 89.44 183 GLY A O 1
ATOM 1530 N N . PHE A 1 184 ? 24.506 4.000 -1.522 1.00 88.00 184 PHE A N 1
ATOM 1531 C CA . PHE A 1 184 ? 24.010 2.667 -1.190 1.00 88.00 184 PHE A CA 1
ATOM 1532 C C . PHE A 1 184 ? 23.560 1.917 -2.443 1.00 88.00 184 PHE A C 1
ATOM 1534 O O . PHE A 1 184 ? 22.928 2.474 -3.339 1.00 88.00 184 PHE A O 1
ATOM 1541 N N . ASN A 1 185 ? 23.766 0.599 -2.446 1.00 82.69 185 ASN A N 1
ATOM 1542 C CA . ASN A 1 185 ? 23.249 -0.243 -3.519 1.00 82.69 185 ASN A CA 1
ATOM 1543 C C . ASN A 1 185 ? 21.709 -0.327 -3.456 1.00 82.69 185 ASN A C 1
ATOM 1545 O O . ASN A 1 185 ? 21.148 -0.661 -2.396 1.00 82.69 185 ASN A O 1
ATOM 1549 N N . PRO A 1 186 ? 21.004 -0.063 -4.573 1.00 77.38 186 PRO A N 1
ATOM 1550 C CA . PRO A 1 186 ? 19.567 -0.266 -4.648 1.00 77.38 186 PRO A CA 1
ATOM 1551 C C . PRO A 1 186 ? 19.221 -1.764 -4.570 1.00 77.38 186 PRO A C 1
ATOM 1553 O O . PRO A 1 186 ? 20.095 -2.626 -4.719 1.00 77.38 186 PRO A O 1
ATOM 1556 N N . PRO A 1 187 ? 17.948 -2.118 -4.318 1.00 74.00 187 PRO A N 1
ATOM 1557 C CA . PRO A 1 187 ? 17.505 -3.505 -4.399 1.00 74.00 187 PRO A CA 1
ATOM 1558 C C . PRO A 1 187 ? 17.843 -4.117 -5.770 1.00 74.00 187 PRO A C 1
ATOM 1560 O O . PRO A 1 187 ? 17.556 -3.528 -6.809 1.00 74.00 187 PRO A O 1
ATOM 1563 N N . VAL A 1 188 ? 18.445 -5.311 -5.771 1.00 66.38 188 VAL A N 1
ATOM 1564 C CA . VAL A 1 188 ? 18.737 -6.073 -6.999 1.00 66.38 188 VAL A CA 1
ATOM 1565 C C . VAL A 1 188 ? 17.420 -6.408 -7.709 1.00 66.38 188 VAL A C 1
ATOM 1567 O O . VAL A 1 188 ? 16.508 -6.925 -7.068 1.00 66.38 188 VAL A O 1
ATOM 1570 N N . GLY A 1 189 ? 17.330 -6.145 -9.019 1.00 67.19 189 GLY A N 1
ATOM 1571 C CA . GLY A 1 189 ? 16.139 -6.455 -9.825 1.00 67.19 189 GLY A CA 1
ATOM 1572 C C . GLY A 1 189 ? 15.079 -5.348 -9.869 1.00 67.19 189 GLY A C 1
ATOM 1573 O O . GLY A 1 189 ? 13.892 -5.647 -9.794 1.00 67.19 189 GLY A O 1
ATOM 1574 N N . LEU A 1 190 ? 15.493 -4.078 -10.004 1.00 67.56 190 LEU A N 1
ATOM 1575 C CA . LEU A 1 190 ? 14.605 -2.902 -10.110 1.00 67.56 190 LEU A CA 1
ATOM 1576 C C . LEU A 1 190 ? 13.478 -3.059 -11.145 1.00 67.56 190 LEU A C 1
ATOM 1578 O O . LEU A 1 190 ? 12.376 -2.550 -10.950 1.00 67.56 190 LEU A O 1
ATOM 1582 N N . ILE A 1 191 ? 13.757 -3.775 -12.235 1.00 68.44 191 ILE A N 1
ATOM 1583 C CA . ILE A 1 191 ? 12.797 -4.114 -13.282 1.00 68.44 191 ILE A CA 1
ATOM 1584 C C . ILE A 1 191 ? 12.671 -5.634 -13.306 1.00 68.44 191 ILE A C 1
ATOM 1586 O O . ILE A 1 191 ? 13.665 -6.344 -13.476 1.00 68.44 191 ILE A O 1
ATOM 1590 N N . SER A 1 192 ? 11.448 -6.133 -13.124 1.00 82.62 192 SER A N 1
ATOM 1591 C CA . SER A 1 192 ? 11.173 -7.554 -13.330 1.00 82.62 192 SER A CA 1
ATOM 1592 C C . SER A 1 192 ? 11.326 -7.883 -14.810 1.00 82.62 192 SER A C 1
ATOM 1594 O O . SER A 1 192 ? 10.774 -7.174 -15.648 1.00 82.62 192 SER A O 1
ATOM 1596 N N . ARG A 1 193 ? 12.011 -8.982 -15.143 1.00 83.75 193 ARG A N 1
ATOM 1597 C CA . ARG A 1 193 ? 12.048 -9.486 -16.529 1.00 83.75 193 ARG A CA 1
ATOM 1598 C C . ARG A 1 193 ? 10.660 -9.874 -17.041 1.00 83.75 193 ARG A C 1
ATOM 1600 O O . ARG A 1 193 ? 10.428 -9.838 -18.240 1.00 83.75 193 ARG A O 1
ATOM 1607 N N . ASP A 1 194 ? 9.751 -10.173 -16.119 1.00 86.38 194 ASP A N 1
ATOM 1608 C CA . ASP A 1 194 ? 8.371 -10.560 -16.410 1.00 86.38 194 ASP A CA 1
ATOM 1609 C C . ASP A 1 194 ? 7.413 -9.357 -16.484 1.00 86.38 194 ASP A C 1
ATOM 1611 O O . ASP A 1 194 ? 6.199 -9.544 -16.567 1.00 86.38 194 ASP A O 1
ATOM 1615 N N . ALA A 1 195 ? 7.926 -8.120 -16.408 1.00 90.38 195 ALA A N 1
ATOM 1616 C CA . ALA A 1 195 ? 7.098 -6.920 -16.436 1.00 90.38 195 ALA A CA 1
ATOM 1617 C C . ALA A 1 195 ? 6.278 -6.842 -17.731 1.00 90.38 195 ALA A C 1
ATOM 1619 O O . ALA A 1 195 ? 6.811 -6.865 -18.840 1.00 90.38 195 ALA A O 1
ATOM 1620 N N . THR A 1 196 ? 4.957 -6.746 -17.582 1.00 94.31 196 THR A N 1
ATOM 1621 C CA . THR A 1 196 ? 4.059 -6.613 -18.735 1.00 94.31 196 THR A CA 1
ATOM 1622 C C . THR A 1 196 ? 4.176 -5.217 -19.354 1.00 94.31 196 THR A C 1
ATOM 1624 O O . THR A 1 196 ? 4.412 -4.245 -18.631 1.00 94.31 196 THR A O 1
ATOM 1627 N N . PRO A 1 197 ? 3.915 -5.059 -20.666 1.00 94.75 197 PRO A N 1
ATOM 1628 C CA . PRO A 1 197 ? 3.878 -3.740 -21.299 1.00 94.75 197 PRO A CA 1
ATOM 1629 C C . PRO A 1 197 ? 2.903 -2.766 -20.620 1.00 94.75 197 PRO A C 1
ATOM 1631 O O . PRO A 1 197 ? 3.154 -1.562 -20.580 1.00 94.75 197 PRO A O 1
ATOM 1634 N N . ALA A 1 198 ? 1.799 -3.280 -20.067 1.00 95.81 198 ALA A N 1
ATOM 1635 C CA . ALA A 1 198 ? 0.825 -2.477 -19.336 1.00 95.81 198 ALA A CA 1
ATOM 1636 C C . ALA A 1 198 ? 1.409 -1.923 -18.031 1.00 95.81 198 ALA A C 1
ATOM 1638 O O . ALA A 1 198 ? 1.287 -0.726 -17.779 1.00 95.81 198 ALA A O 1
ATOM 1639 N N . GLU A 1 199 ? 2.081 -2.766 -17.241 1.00 96.00 199 GLU A N 1
ATOM 1640 C CA . GLU A 1 199 ? 2.744 -2.340 -16.004 1.00 96.00 199 GLU A CA 1
ATOM 1641 C C . GLU A 1 199 ? 3.842 -1.317 -16.287 1.00 96.00 199 GLU A C 1
ATOM 1643 O O . GLU A 1 199 ? 3.866 -0.264 -15.654 1.00 96.00 199 GLU A O 1
ATOM 1648 N N . MET A 1 200 ? 4.690 -1.572 -17.289 1.00 94.50 200 MET A N 1
ATOM 1649 C CA . MET A 1 200 ? 5.756 -0.644 -17.667 1.00 94.50 200 MET A CA 1
ATOM 1650 C C . MET A 1 200 ? 5.187 0.719 -18.068 1.00 94.50 200 MET A C 1
ATOM 1652 O O . MET A 1 200 ? 5.648 1.742 -17.572 1.00 94.50 200 MET A O 1
ATOM 1656 N N . THR A 1 201 ? 4.139 0.728 -18.898 1.00 95.19 201 THR A N 1
ATOM 1657 C CA . THR A 1 201 ? 3.457 1.961 -19.318 1.00 95.19 201 THR A CA 1
ATOM 1658 C C . THR A 1 201 ? 2.852 2.702 -18.125 1.00 95.19 201 THR A C 1
ATOM 1660 O O . THR A 1 201 ? 2.998 3.918 -18.016 1.00 95.19 201 THR A O 1
ATOM 1663 N N . ALA A 1 202 ? 2.174 1.991 -17.218 1.00 95.38 202 ALA A N 1
ATOM 1664 C CA . ALA A 1 202 ? 1.581 2.588 -16.024 1.00 95.38 202 ALA A CA 1
ATOM 1665 C C . ALA A 1 202 ? 2.651 3.203 -15.116 1.00 95.38 202 ALA A C 1
ATOM 1667 O O . ALA A 1 202 ? 2.512 4.346 -14.688 1.00 95.38 202 ALA A O 1
ATOM 1668 N N . ARG A 1 203 ? 3.736 2.470 -14.865 1.00 93.88 203 ARG A N 1
ATOM 1669 C CA . ARG A 1 203 ? 4.865 2.921 -14.054 1.00 93.88 203 ARG A CA 1
ATOM 1670 C C . ARG A 1 203 ? 5.510 4.180 -14.626 1.00 93.88 203 ARG A C 1
ATOM 1672 O O . ARG A 1 203 ? 5.686 5.138 -13.882 1.00 93.88 203 ARG A O 1
ATOM 1679 N N . THR A 1 204 ? 5.795 4.200 -15.928 1.00 93.00 204 THR A N 1
ATOM 1680 C CA . THR A 1 204 ? 6.351 5.376 -16.615 1.00 93.00 204 THR A CA 1
ATOM 1681 C C . THR A 1 204 ? 5.411 6.575 -16.505 1.00 93.00 204 THR A C 1
ATOM 1683 O O . THR A 1 204 ? 5.848 7.655 -16.124 1.00 93.00 204 THR A O 1
ATOM 1686 N N . LYS A 1 205 ? 4.100 6.393 -16.736 1.00 93.62 205 LYS A N 1
ATOM 1687 C CA . LYS A 1 205 ? 3.112 7.471 -16.543 1.00 93.62 205 LYS A CA 1
ATOM 1688 C C . LYS A 1 205 ? 3.134 8.020 -15.111 1.00 93.62 205 LYS A C 1
ATOM 1690 O O . LYS A 1 205 ? 3.139 9.230 -14.926 1.00 93.62 205 LYS A O 1
ATOM 1695 N N . ILE A 1 206 ? 3.186 7.145 -14.106 1.00 94.19 206 ILE A N 1
ATOM 1696 C CA . ILE A 1 206 ? 3.223 7.537 -12.689 1.00 94.19 206 ILE A CA 1
ATOM 1697 C C . ILE A 1 206 ? 4.497 8.329 -12.356 1.00 94.19 206 ILE A C 1
ATOM 1699 O O . ILE A 1 206 ? 4.411 9.355 -11.685 1.00 94.19 206 ILE A O 1
ATOM 1703 N N . MET A 1 207 ? 5.663 7.882 -12.830 1.00 91.44 207 MET A N 1
ATOM 1704 C CA . MET A 1 207 ? 6.939 8.580 -12.623 1.00 91.44 207 MET A CA 1
ATOM 1705 C C . MET A 1 207 ? 6.931 9.961 -13.299 1.00 91.44 207 MET A C 1
ATOM 1707 O O . MET A 1 207 ? 7.244 10.965 -12.650 1.00 91.44 207 MET A O 1
ATOM 1711 N N . ALA A 1 208 ? 6.437 10.035 -14.538 1.00 90.88 208 ALA A N 1
ATOM 1712 C CA . ALA A 1 208 ? 6.289 11.284 -15.280 1.00 90.88 208 ALA A CA 1
ATOM 1713 C C . ALA A 1 208 ? 5.338 12.280 -14.589 1.00 90.88 208 ALA A C 1
ATOM 1715 O O . ALA A 1 208 ? 5.649 13.466 -14.501 1.00 90.88 208 ALA A O 1
ATOM 1716 N N . GLU A 1 209 ? 4.211 11.816 -14.031 1.00 89.31 209 GLU A N 1
ATOM 1717 C CA . GLU A 1 209 ? 3.281 12.652 -13.249 1.00 89.31 209 GLU A CA 1
ATOM 1718 C C . GLU A 1 209 ? 3.944 13.296 -12.024 1.00 89.31 209 GLU A C 1
ATOM 1720 O O . GLU A 1 209 ? 3.550 14.383 -11.604 1.00 89.31 209 GLU A O 1
ATOM 1725 N N . THR A 1 210 ? 4.951 12.642 -11.442 1.00 83.75 210 THR A N 1
ATOM 1726 C CA . THR A 1 210 ? 5.715 13.189 -10.310 1.00 83.75 210 THR A CA 1
ATOM 1727 C C . THR A 1 210 ? 6.856 14.122 -10.725 1.00 83.75 210 THR A C 1
ATOM 1729 O O . THR A 1 210 ? 7.590 14.597 -9.861 1.00 83.75 210 THR A O 1
ATOM 1732 N N . GLY A 1 211 ? 6.993 14.422 -12.023 1.00 73.25 211 GLY A N 1
ATOM 1733 C CA . GLY A 1 211 ? 8.048 15.283 -12.563 1.00 73.25 211 GLY A CA 1
ATOM 1734 C C . GLY A 1 211 ? 9.420 14.611 -12.637 1.00 73.25 211 GLY A C 1
ATOM 1735 O O . GLY A 1 211 ? 10.432 15.306 -12.676 1.00 73.25 211 GLY A O 1
ATOM 1736 N N . ARG A 1 212 ? 9.469 13.275 -12.632 1.00 62.25 212 ARG A N 1
ATOM 1737 C CA . ARG A 1 212 ? 10.709 12.495 -12.697 1.00 62.25 212 ARG A CA 1
ATOM 1738 C C . ARG A 1 212 ? 10.872 11.935 -14.109 1.00 62.25 212 ARG A C 1
ATOM 1740 O O . ARG A 1 212 ? 9.959 11.278 -14.603 1.00 62.25 212 ARG A O 1
ATOM 1747 N N . SER A 1 213 ? 11.981 12.260 -14.773 1.00 48.34 213 SER A N 1
ATOM 1748 C CA . SER A 1 213 ? 12.302 11.764 -16.119 1.00 48.34 213 SER A CA 1
ATOM 1749 C C . SER A 1 213 ? 13.030 10.421 -16.061 1.00 48.34 213 SER A C 1
ATOM 1751 O O . SER A 1 213 ? 13.860 10.230 -15.172 1.00 48.34 213 SER A O 1
ATOM 1753 N N . ASP A 1 214 ? 12.711 9.554 -17.026 1.00 49.12 214 ASP A N 1
ATOM 1754 C CA . ASP A 1 214 ? 13.278 8.213 -17.257 1.00 49.12 214 ASP A CA 1
ATOM 1755 C C . ASP A 1 214 ? 14.816 8.167 -17.347 1.00 49.12 214 ASP A C 1
ATOM 1757 O O . ASP A 1 214 ? 15.417 9.105 -17.927 1.00 49.12 214 ASP A O 1
#

Sequence (214 aa):
MRFFQVVVVTIGCLLNYDEVVSATSKVERTKISTMALSQRTMSNTVLSNEKRTLRTSRTTDAYDESTEEKSLLKHWKVRLWLEAERTDEYVLNALKLNGLDDAAMKTHQNYKYYQRFTRKALEYRVAKWFIKKRTTFSVWDELGFKTIQPKQLDQITNNVNFGVYKQYVNYFDSNVEWKLNNGFNPPVGLISRDATPAEMTARTKIMAETGRSD

Organism: NCBI:txid4795

Radius of gyration: 31.03 Å; chains: 1; bounding box: 61×49×91 Å

pLDDT: mean 73.78, std 25.45, range [26.03, 96.5]

InterPro domains:
  IPR031825 RXLR phytopathogen effector protein [PF16810] (4-115)

Secondary structure (DSSP, 8-state):
------------------------------------------------------------------HHHHHHHHHHHHHHHHHTT--HHHHHHHTT-TT--HHHHHHSTTHHHHHHHHHHHHHHHHHHHHHTT--HHHHHHHTT-TT--GGGHHHHTTSHHHHHHHHHHHHHHHHHHHHHHTTPPPPS-SS-TT--HHHHHHHHHHHHHTT---

Foldseek 3Di:
DDDDDDDDDDDDDDDDDDDDDDDDDDDDDDDDDDDDDDDDDDDDDDDDDDDDDDPPDDDPPVPVCDPVVVVVVLLVVLVVCLVVVPDLVVVCVVLVNPPDDPVRLVPDPSNVSSVVSVVVSLVSVLVVCQVVLPELQNLCVVLVNLPPDLVCLVVCCPPPSLVSSLVSLVVLVVVCVVCVVVVHDRRPCNDPPSRDPNSVVSSQVSCVVVVHDD